Protein AF-A0A1H1KUB6-F1 (afdb_monomer_lite)

Foldseek 3Di:
DDPLVVLVVLLVVLLVLLVVLVVLLVVLLVVLVVVLVVLVVVVVVLVVLVVPDDDDPVLVVLSCQLVVLLVVLNVLSVVSNDDDDAQNFDDPVCCVVLVPDDPSVNSVSSSVRSVVRSVVSVVVSVSSVVSSVSSVVSNVVSVVSNVVSSVVVVVVVVVVVVVVVVVVPPPDDDDDDDDDDDDDDDDDPVPDDDDDDDDDPPDDDDDD

pLDDT: mean 79.23, std 18.03, range [33.59, 97.06]

Radius of gyration: 35.16 Å; chains: 1; bounding box: 86×61×95 Å

Secondary structure (DSSP, 8-state):
--HHHHHHHHHHHHHHHHHHHHHHHHHHHHHHHHHHHHHHTHHHHHHHHHTTS---HHHHHHHHHHHHHHHHHHHHHHHHHS--PPP-SS-GGGHHHHTTS-HHHHHHHHHHHHHHHHHHHHHHHHHHHHHHHHHHHHHHHHHHHHHHHHHHHHHHHHHHHHHHHHHTTS------------PPPPPPGGGSPP--SS--TT------

Structure (mmCIF, N/CA/C/O backbone):
data_AF-A0A1H1KUB6-F1
#
_entry.id   AF-A0A1H1KUB6-F1
#
loop_
_atom_site.group_PDB
_atom_site.id
_atom_site.type_symbol
_atom_site.label_atom_id
_atom_site.label_alt_id
_atom_site.label_comp_id
_atom_site.label_asym_id
_atom_site.label_entity_id
_atom_site.label_seq_id
_atom_site.pdbx_PDB_ins_code
_atom_site.Cartn_x
_atom_site.Cartn_y
_atom_site.Cartn_z
_atom_site.occupancy
_atom_site.B_iso_or_equiv
_atom_site.auth_seq_id
_atom_site.auth_comp_id
_atom_site.auth_asym_id
_atom_site.auth_atom_id
_atom_site.pdbx_PDB_model_num
ATOM 1 N N . MET A 1 1 ? -1.664 3.145 43.056 1.00 54.66 1 MET A N 1
ATOM 2 C CA . MET A 1 1 ? -2.442 3.318 41.814 1.00 54.66 1 MET A CA 1
ATOM 3 C C . MET A 1 1 ? -3.733 2.545 42.002 1.00 54.66 1 MET A C 1
ATOM 5 O O . MET A 1 1 ? -3.643 1.367 42.338 1.00 54.66 1 MET A O 1
ATOM 9 N N . ARG A 1 2 ? -4.904 3.191 41.958 1.00 66.00 2 ARG A N 1
ATOM 10 C CA . ARG A 1 2 ? -6.173 2.466 42.119 1.00 66.00 2 ARG A CA 1
ATOM 11 C C . ARG A 1 2 ? -6.438 1.640 40.859 1.00 66.00 2 ARG A C 1
ATOM 13 O O . ARG A 1 2 ? -5.949 1.960 39.777 1.00 66.00 2 ARG A O 1
ATOM 20 N N . LYS A 1 3 ? -7.181 0.542 41.008 1.00 63.41 3 LYS A N 1
ATOM 21 C CA . LYS A 1 3 ? -7.557 -0.343 39.891 1.00 63.41 3 LYS A CA 1
ATOM 22 C C . LYS A 1 3 ? -8.324 0.430 38.804 1.00 63.41 3 LYS A C 1
ATOM 24 O O . LYS A 1 3 ? -8.095 0.208 37.621 1.00 63.41 3 LYS A O 1
ATOM 29 N N . GLU A 1 4 ? -9.151 1.383 39.233 1.00 68.31 4 GLU A N 1
ATOM 30 C CA . GLU A 1 4 ? -9.917 2.311 38.392 1.00 68.31 4 GLU A CA 1
ATOM 31 C C . GLU A 1 4 ? -9.002 3.145 37.478 1.00 68.31 4 GLU A C 1
ATOM 33 O O . GLU A 1 4 ? -9.193 3.128 36.264 1.00 68.31 4 GLU A O 1
ATOM 38 N N . ASP A 1 5 ? -7.929 3.731 38.027 1.00 79.56 5 ASP A N 1
ATOM 39 C CA . ASP A 1 5 ? -6.937 4.506 37.262 1.00 79.56 5 ASP A CA 1
ATOM 40 C C . ASP A 1 5 ? -6.261 3.656 36.166 1.00 79.56 5 ASP A C 1
ATOM 42 O O . ASP A 1 5 ? -5.932 4.135 35.084 1.00 79.56 5 ASP A O 1
ATOM 46 N N . SER A 1 6 ? -6.033 2.366 36.437 1.00 84.38 6 SER A N 1
ATOM 47 C CA . SER A 1 6 ? -5.339 1.469 35.500 1.00 84.38 6 SER A CA 1
ATOM 48 C C . SER A 1 6 ? -6.227 1.072 34.322 1.00 84.38 6 SER A C 1
ATOM 50 O O . SER A 1 6 ? -5.765 1.027 33.184 1.00 84.38 6 SER A O 1
ATOM 52 N N . ILE A 1 7 ? -7.504 0.789 34.589 1.00 86.75 7 ILE A N 1
ATOM 53 C CA . ILE A 1 7 ? -8.490 0.436 33.562 1.00 86.75 7 ILE A CA 1
ATOM 54 C C . ILE A 1 7 ? -8.749 1.634 32.644 1.00 86.75 7 ILE A C 1
ATOM 56 O O . ILE A 1 7 ? -8.824 1.468 31.428 1.00 86.75 7 ILE A O 1
ATOM 60 N N . GLU A 1 8 ? -8.823 2.839 33.203 1.00 87.69 8 GLU A N 1
ATOM 61 C CA . GLU A 1 8 ? -8.992 4.070 32.432 1.00 87.69 8 GLU A CA 1
ATOM 62 C C . GLU A 1 8 ? -7.819 4.314 31.476 1.00 87.69 8 GLU A C 1
ATOM 64 O O . GLU A 1 8 ? -8.035 4.448 30.270 1.00 87.69 8 GLU A O 1
ATOM 69 N N . ILE A 1 9 ? -6.581 4.233 31.977 1.00 89.62 9 ILE A N 1
ATOM 70 C CA . ILE A 1 9 ? -5.371 4.378 31.153 1.00 89.62 9 ILE A CA 1
ATOM 71 C C . ILE A 1 9 ? -5.335 3.339 30.026 1.00 89.62 9 ILE A C 1
ATOM 73 O O . ILE A 1 9 ? -4.962 3.660 28.897 1.00 89.62 9 ILE A O 1
ATOM 77 N N . ILE A 1 10 ? -5.702 2.084 30.305 1.00 89.25 10 ILE A N 1
ATOM 78 C CA . ILE A 1 10 ? -5.732 1.028 29.282 1.00 89.25 10 ILE A CA 1
ATOM 79 C C . ILE A 1 10 ? -6.817 1.316 28.238 1.00 89.25 10 ILE A C 1
ATOM 81 O O . ILE A 1 10 ? -6.566 1.139 27.044 1.00 89.25 10 ILE A O 1
ATOM 85 N N . GLY A 1 11 ? -7.992 1.783 28.664 1.00 88.31 11 GLY A N 1
ATOM 86 C CA . GLY A 1 11 ? -9.073 2.208 27.775 1.00 88.31 11 GLY A CA 1
ATOM 87 C C . GLY A 1 11 ? -8.607 3.280 26.795 1.00 88.31 11 GLY A C 1
ATOM 88 O O . GLY A 1 11 ? -8.665 3.067 25.581 1.00 88.31 11 GLY A O 1
ATOM 89 N N . GLU A 1 12 ? -8.037 4.372 27.304 1.00 90.81 12 GLU A N 1
ATOM 90 C CA . GLU A 1 12 ? -7.505 5.465 26.480 1.00 90.81 12 GLU A CA 1
ATOM 91 C C . GLU A 1 12 ? -6.404 4.990 25.527 1.00 90.81 12 GLU A C 1
ATOM 93 O O . GLU A 1 12 ? -6.500 5.182 24.314 1.00 90.81 12 GLU A O 1
ATOM 98 N N . LYS A 1 13 ? -5.403 4.263 26.043 1.00 91.12 13 LYS A N 1
ATOM 99 C CA . LYS A 1 13 ? -4.318 3.691 25.228 1.00 91.12 13 LYS A CA 1
ATOM 100 C C . LYS A 1 13 ? -4.850 2.800 24.107 1.00 91.12 13 LYS A C 1
ATOM 102 O O . LYS A 1 13 ? -4.326 2.840 22.996 1.00 91.12 13 LYS A O 1
ATOM 107 N N . SER A 1 14 ? -5.862 1.976 24.379 1.00 89.94 14 SER A N 1
ATOM 108 C CA . SER A 1 14 ? -6.438 1.069 23.380 1.00 89.94 14 SER A CA 1
ATOM 109 C C . SER A 1 14 ? -7.108 1.829 22.231 1.00 89.94 14 SER A C 1
ATOM 111 O O . SER A 1 14 ? -6.939 1.462 21.066 1.00 89.94 14 SER A O 1
ATOM 113 N N . LYS A 1 15 ? -7.799 2.929 22.547 1.00 90.75 15 LYS A N 1
ATOM 114 C CA . LYS A 1 15 ? -8.430 3.820 21.572 1.00 90.75 15 LYS A CA 1
ATOM 115 C C . LYS A 1 15 ? -7.387 4.553 20.732 1.00 90.75 15 LYS A C 1
ATOM 117 O O . LYS A 1 15 ? -7.516 4.598 19.508 1.00 90.75 15 LYS A O 1
ATOM 122 N N . ASP A 1 16 ? -6.331 5.058 21.363 1.00 92.88 16 ASP A N 1
ATOM 123 C CA . ASP A 1 16 ? -5.222 5.716 20.667 1.00 92.88 16 ASP A CA 1
ATOM 124 C C . ASP A 1 16 ? -4.526 4.765 19.690 1.00 92.88 16 ASP A C 1
ATOM 126 O O . ASP A 1 16 ? -4.255 5.127 18.544 1.00 92.88 16 ASP A O 1
ATOM 130 N N . LEU A 1 17 ? -4.261 3.523 20.106 1.00 92.38 17 LEU A N 1
ATOM 131 C CA . LEU A 1 17 ? -3.662 2.505 19.240 1.00 92.38 17 LEU A CA 1
ATOM 132 C C . LEU A 1 17 ? -4.543 2.193 18.027 1.00 92.38 1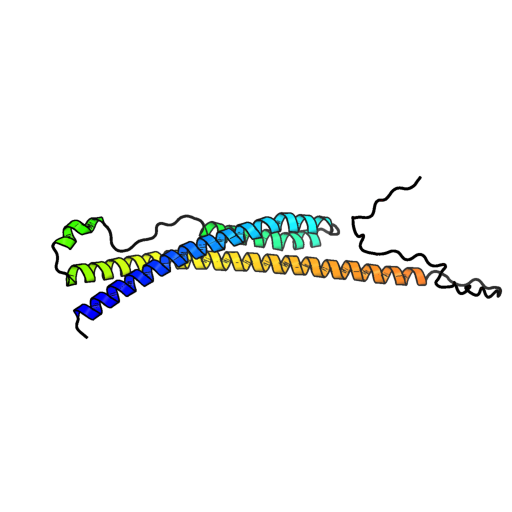7 LEU A C 1
ATOM 134 O O . LEU A 1 17 ? -4.025 2.083 16.914 1.00 92.38 17 LEU A O 1
ATOM 138 N N . LEU A 1 18 ? -5.858 2.084 18.221 1.00 92.19 18 LEU A N 1
ATOM 139 C CA . LEU A 1 18 ? -6.805 1.850 17.134 1.00 92.19 18 LEU A CA 1
ATOM 140 C C . LEU A 1 18 ? -6.870 3.044 16.169 1.00 92.19 18 LEU A C 1
ATOM 142 O O . LEU A 1 18 ? -6.803 2.858 14.955 1.00 92.19 18 LEU A O 1
ATOM 146 N N . SER A 1 19 ? -6.919 4.268 16.699 1.00 92.50 19 SER A N 1
ATOM 147 C CA . SER A 1 19 ? -6.887 5.506 15.910 1.00 92.50 19 SER A CA 1
ATOM 148 C C . SER A 1 19 ? -5.612 5.605 15.065 1.00 92.50 19 SER A C 1
ATOM 150 O O . SER A 1 19 ? -5.672 5.824 13.854 1.00 92.50 19 SER A O 1
ATOM 152 N N . ASN A 1 20 ? -4.452 5.324 15.665 1.00 94.56 20 ASN A N 1
ATOM 153 C CA . ASN A 1 20 ? -3.169 5.290 14.963 1.00 94.56 20 ASN A CA 1
ATOM 154 C C . ASN A 1 20 ? -3.136 4.227 13.855 1.00 94.56 20 ASN A C 1
ATOM 156 O O . ASN A 1 20 ? -2.545 4.449 12.797 1.00 94.56 20 ASN A O 1
ATOM 160 N N . GLN A 1 21 ? -3.773 3.075 14.068 1.00 93.62 21 GLN A N 1
ATOM 161 C CA . GLN A 1 21 ? -3.855 2.011 13.071 1.00 93.62 21 GLN A CA 1
ATOM 162 C C . GLN A 1 21 ? -4.719 2.412 11.867 1.00 93.62 21 GLN A C 1
ATOM 164 O O . GLN A 1 21 ? -4.343 2.131 10.727 1.00 93.62 21 GLN A O 1
ATOM 169 N N . ILE A 1 22 ? -5.839 3.100 12.105 1.00 92.75 22 ILE A N 1
ATOM 170 C CA . ILE A 1 22 ? -6.700 3.654 11.050 1.00 92.75 22 ILE A CA 1
ATOM 171 C C . ILE A 1 22 ? -5.938 4.734 10.273 1.00 92.75 22 ILE A C 1
ATOM 173 O O . ILE A 1 22 ? -5.837 4.656 9.050 1.00 92.75 22 ILE A O 1
ATOM 177 N N . ALA A 1 23 ? -5.285 5.664 10.974 1.00 94.25 23 ALA A N 1
ATOM 178 C CA . ALA A 1 23 ? -4.458 6.693 10.348 1.00 94.25 23 ALA A CA 1
ATOM 179 C C . ALA A 1 23 ? -3.316 6.095 9.503 1.00 94.25 23 ALA A C 1
ATOM 181 O O . ALA A 1 23 ? -3.000 6.596 8.422 1.00 94.25 23 ALA A O 1
ATOM 182 N N . ALA A 1 24 ? -2.705 4.992 9.948 1.00 92.75 24 ALA A N 1
ATOM 183 C CA . ALA A 1 24 ? -1.700 4.273 9.169 1.00 92.75 24 ALA A CA 1
ATOM 184 C C . ALA A 1 24 ? -2.286 3.649 7.890 1.00 92.75 24 ALA A C 1
ATOM 186 O O . ALA A 1 24 ? -1.627 3.662 6.845 1.00 92.75 24 ALA A O 1
ATOM 187 N N . PHE A 1 25 ? -3.515 3.132 7.950 1.00 93.56 25 PHE A N 1
ATOM 188 C CA . PHE A 1 25 ? -4.221 2.590 6.789 1.00 93.56 25 PHE A CA 1
ATOM 189 C C . PHE A 1 25 ? -4.488 3.672 5.731 1.00 93.56 25 PHE A C 1
ATOM 191 O O . PHE A 1 25 ? -4.193 3.465 4.549 1.00 93.56 25 PHE A O 1
ATOM 198 N N . ASP A 1 26 ? -4.955 4.845 6.160 1.00 93.12 26 ASP A N 1
ATOM 199 C CA . ASP A 1 26 ? -5.195 6.000 5.287 1.00 93.12 26 ASP A CA 1
ATOM 200 C C . ASP A 1 26 ? -3.886 6.566 4.726 1.00 93.12 26 ASP A C 1
ATOM 202 O O . ASP A 1 26 ? -3.777 6.865 3.535 1.00 93.12 26 ASP A O 1
ATOM 206 N N . SER A 1 27 ? -2.837 6.629 5.550 1.00 95.06 27 SER A N 1
ATOM 207 C CA . SER A 1 27 ? -1.498 7.029 5.108 1.00 95.06 27 SER A CA 1
ATOM 208 C C . SER A 1 27 ? -0.977 6.118 3.994 1.00 95.06 27 SER A C 1
ATOM 210 O O . SER A 1 27 ? -0.422 6.594 3.003 1.00 95.06 27 SER A O 1
ATOM 212 N N . ASN A 1 28 ? -1.169 4.805 4.117 1.00 94.31 28 ASN A N 1
ATOM 213 C CA . ASN A 1 28 ? -0.778 3.845 3.087 1.00 94.31 28 ASN A CA 1
ATOM 214 C C . ASN A 1 28 ? -1.588 3.992 1.800 1.00 94.31 28 ASN A C 1
ATOM 216 O O . ASN A 1 28 ? -1.017 3.866 0.715 1.00 94.31 28 ASN A O 1
ATOM 220 N N . TYR A 1 29 ? -2.887 4.267 1.917 1.00 94.62 29 TYR A N 1
ATOM 221 C CA . TYR A 1 29 ? -3.741 4.579 0.776 1.00 94.62 29 TYR A CA 1
ATOM 222 C C . TYR A 1 29 ? -3.213 5.811 0.029 1.00 94.62 29 TYR A C 1
ATOM 224 O O . TYR A 1 29 ? -2.961 5.743 -1.176 1.00 94.62 29 TYR A O 1
ATOM 232 N N . GLY A 1 30 ? -2.945 6.902 0.755 1.00 94.94 30 GLY A N 1
ATOM 233 C CA . GLY A 1 30 ? -2.382 8.133 0.200 1.00 94.94 30 GLY A CA 1
ATOM 234 C C . GLY A 1 30 ? -1.023 7.912 -0.466 1.00 94.94 30 GLY A C 1
ATOM 235 O O . GLY A 1 30 ? -0.826 8.305 -1.614 1.00 94.94 30 GLY A O 1
ATOM 236 N N . LYS A 1 31 ? -0.104 7.197 0.200 1.00 94.88 31 LYS A N 1
ATOM 237 C CA . LYS A 1 31 ? 1.205 6.830 -0.369 1.00 94.88 31 LYS A CA 1
ATOM 238 C C . LYS A 1 31 ? 1.051 6.059 -1.677 1.00 94.88 31 LYS A C 1
ATOM 240 O O . LYS A 1 31 ? 1.699 6.406 -2.660 1.00 94.88 31 LYS A O 1
ATOM 245 N N . ALA A 1 32 ? 0.206 5.029 -1.707 1.00 95.38 32 ALA A N 1
ATOM 246 C CA . ALA A 1 32 ? -0.013 4.242 -2.915 1.00 95.38 32 ALA A CA 1
ATOM 247 C C . ALA A 1 32 ? -0.561 5.103 -4.063 1.00 95.38 32 ALA A C 1
ATOM 249 O O . ALA A 1 32 ? -0.056 4.995 -5.178 1.00 95.38 32 ALA A O 1
ATOM 250 N N . GLY A 1 33 ? -1.516 5.996 -3.781 1.00 94.12 33 GLY A N 1
ATOM 251 C CA . GLY A 1 33 ? -2.027 6.965 -4.752 1.00 94.12 33 GLY A CA 1
ATOM 252 C C . GLY A 1 33 ? -0.923 7.852 -5.332 1.00 94.12 33 GLY A C 1
ATOM 253 O O . GLY A 1 33 ? -0.774 7.926 -6.548 1.00 94.12 33 GLY A O 1
ATOM 254 N N . THR A 1 34 ? -0.078 8.439 -4.482 1.00 95.12 34 THR A N 1
ATOM 255 C CA . THR A 1 34 ? 1.059 9.265 -4.920 1.00 95.12 34 THR A CA 1
ATOM 256 C C . THR A 1 34 ? 2.015 8.496 -5.830 1.00 95.12 34 THR A C 1
ATOM 258 O O . THR A 1 34 ? 2.397 8.992 -6.889 1.00 95.12 34 THR A O 1
ATOM 261 N N . PHE A 1 35 ? 2.389 7.268 -5.460 1.00 94.69 35 PHE A N 1
ATOM 262 C CA . PHE A 1 35 ? 3.302 6.464 -6.274 1.00 94.69 35 PHE A CA 1
ATOM 263 C C . PHE A 1 35 ? 2.683 6.001 -7.593 1.00 94.69 35 PHE A C 1
ATOM 265 O O . PHE A 1 35 ? 3.406 5.924 -8.582 1.00 94.69 35 PHE A O 1
ATOM 272 N N . ILE A 1 36 ? 1.373 5.742 -7.643 1.00 94.69 36 ILE A N 1
ATOM 273 C CA . ILE A 1 36 ? 0.663 5.486 -8.904 1.00 94.69 36 ILE A CA 1
ATOM 274 C C . ILE A 1 36 ? 0.728 6.720 -9.804 1.00 94.69 36 ILE A C 1
ATOM 276 O O . ILE A 1 36 ? 1.099 6.596 -10.970 1.00 94.69 36 ILE A O 1
ATOM 280 N N . SER A 1 37 ? 0.433 7.906 -9.268 1.00 93.38 37 SER A N 1
ATOM 281 C CA . SER A 1 37 ? 0.475 9.156 -10.032 1.00 93.38 37 SER A CA 1
ATOM 282 C C . SER A 1 37 ? 1.865 9.411 -10.615 1.00 93.38 37 SER A C 1
ATOM 284 O O . SER A 1 37 ? 1.990 9.648 -11.814 1.00 93.38 37 SER A O 1
ATOM 286 N N . ILE A 1 38 ? 2.922 9.265 -9.808 1.00 91.62 38 ILE A N 1
ATOM 287 C CA . ILE A 1 38 ? 4.314 9.406 -10.271 1.00 91.62 38 ILE A CA 1
ATOM 288 C C . ILE A 1 38 ? 4.653 8.334 -11.316 1.00 91.62 38 ILE A C 1
ATOM 290 O O . ILE A 1 38 ? 5.224 8.638 -12.360 1.00 91.62 38 ILE A O 1
ATOM 294 N N . SER A 1 39 ? 4.284 7.078 -11.060 1.00 92.25 39 SER A N 1
ATOM 295 C CA . SER A 1 39 ? 4.565 5.953 -11.956 1.00 92.25 39 SER A CA 1
ATOM 296 C C . SER A 1 39 ? 3.822 6.059 -13.295 1.00 92.25 39 SER A C 1
ATOM 298 O O . SER A 1 39 ? 4.334 5.587 -14.309 1.00 92.25 39 SER A O 1
ATOM 300 N N . SER A 1 40 ? 2.673 6.738 -13.358 1.00 89.88 40 SER A N 1
ATOM 301 C CA . SER A 1 40 ? 1.954 6.951 -14.622 1.00 89.88 40 SER A CA 1
ATOM 302 C C . SER A 1 40 ? 2.775 7.753 -15.644 1.00 89.88 40 SER A C 1
ATOM 304 O O . SER A 1 40 ? 2.712 7.471 -16.840 1.00 89.88 40 SER A O 1
ATOM 306 N N . LEU A 1 41 ? 3.634 8.665 -15.171 1.00 89.44 41 LEU A N 1
ATOM 307 C CA . LEU A 1 41 ? 4.553 9.456 -15.999 1.00 89.44 41 LEU A CA 1
ATOM 308 C C . LEU A 1 41 ? 5.729 8.635 -16.547 1.00 89.44 41 LEU A C 1
ATOM 310 O O . LEU A 1 41 ? 6.369 9.036 -17.518 1.00 89.44 41 LEU A O 1
ATOM 314 N N . PHE A 1 42 ? 6.010 7.475 -15.953 1.00 88.19 42 PHE A N 1
ATOM 315 C CA . PHE A 1 42 ? 7.115 6.614 -16.365 1.00 88.19 42 PHE A CA 1
ATOM 316 C C . PHE A 1 42 ? 6.911 6.045 -17.770 1.00 88.19 42 PHE A C 1
ATOM 318 O O . PHE A 1 42 ? 7.874 5.912 -18.518 1.00 88.19 42 PHE A O 1
ATOM 325 N N . THR A 1 43 ? 5.672 5.714 -18.143 1.00 85.50 43 THR A N 1
ATOM 326 C CA . THR A 1 43 ? 5.388 5.074 -19.437 1.00 85.50 43 THR A CA 1
ATOM 327 C C . THR A 1 43 ? 5.635 6.029 -20.612 1.00 85.50 43 THR A C 1
ATOM 329 O O . THR A 1 43 ? 6.423 5.665 -21.486 1.00 85.50 43 THR A O 1
ATOM 332 N N . PRO A 1 44 ? 5.081 7.262 -20.637 1.00 88.50 44 PRO A N 1
ATOM 333 C CA . PRO A 1 44 ? 5.422 8.242 -21.674 1.00 88.50 44 PRO A CA 1
ATOM 334 C C . PRO A 1 44 ? 6.925 8.552 -21.737 1.00 88.50 44 PRO A C 1
ATOM 336 O O . PRO A 1 44 ? 7.500 8.640 -22.824 1.00 88.50 44 PRO A O 1
ATOM 339 N N . LEU A 1 45 ? 7.578 8.670 -20.574 1.00 86.31 45 LEU A N 1
ATOM 340 C CA . LEU A 1 45 ? 9.017 8.919 -20.491 1.00 86.31 45 LEU A CA 1
ATOM 341 C C . LEU A 1 45 ? 9.829 7.773 -21.109 1.00 86.31 45 LEU A C 1
ATOM 343 O O . LEU A 1 45 ? 10.760 8.024 -21.870 1.00 86.31 45 LEU A O 1
ATOM 347 N N . ALA A 1 46 ? 9.461 6.524 -20.818 1.00 86.50 46 ALA A N 1
ATOM 348 C CA . ALA A 1 46 ? 10.097 5.355 -21.405 1.00 86.50 46 ALA A CA 1
ATOM 349 C C . ALA A 1 46 ? 9.955 5.368 -22.937 1.00 86.50 46 ALA A C 1
ATOM 351 O O . ALA A 1 46 ? 10.959 5.262 -23.634 1.00 86.50 46 ALA A O 1
ATOM 352 N N . PHE A 1 47 ? 8.760 5.598 -23.485 1.00 86.50 47 PHE A N 1
ATOM 353 C CA . PHE A 1 47 ? 8.593 5.670 -24.943 1.00 86.50 47 PHE A CA 1
ATOM 354 C C . PHE A 1 47 ? 9.412 6.798 -25.591 1.00 86.50 47 PHE A C 1
ATOM 356 O O . PHE A 1 47 ? 10.059 6.572 -26.607 1.00 86.50 47 PHE A O 1
ATOM 363 N N . THR A 1 48 ? 9.503 7.968 -24.952 1.00 85.81 48 THR A N 1
ATOM 364 C CA . THR A 1 48 ? 10.337 9.086 -25.446 1.00 85.81 48 THR A CA 1
ATOM 365 C C . THR A 1 48 ? 11.822 8.714 -25.525 1.00 85.81 48 THR A C 1
ATOM 367 O O . THR A 1 48 ? 12.560 9.181 -26.393 1.00 85.81 48 THR A O 1
ATOM 370 N N . ILE A 1 49 ? 12.287 7.899 -24.579 1.00 82.31 49 ILE A N 1
ATOM 371 C CA . ILE A 1 49 ? 13.659 7.397 -24.547 1.00 82.31 49 ILE A CA 1
ATOM 372 C C . ILE A 1 49 ? 13.849 6.314 -25.618 1.00 82.31 49 ILE A C 1
ATOM 374 O O . ILE A 1 49 ? 14.873 6.327 -26.297 1.00 82.31 49 ILE A O 1
ATOM 378 N N . TYR A 1 50 ? 12.863 5.430 -25.800 1.00 83.62 50 TYR A N 1
ATOM 379 C CA . TYR A 1 50 ? 12.882 4.353 -26.792 1.00 83.62 50 TYR A CA 1
ATOM 380 C C . TYR A 1 50 ? 13.083 4.861 -28.223 1.00 83.62 50 TYR A C 1
ATOM 382 O O . TYR A 1 50 ? 13.912 4.305 -28.936 1.00 83.62 50 TYR A O 1
ATOM 390 N N . ASP A 1 51 ? 12.428 5.959 -28.612 1.00 80.19 51 ASP A N 1
ATOM 391 C CA . ASP A 1 51 ? 12.542 6.537 -29.964 1.00 80.19 51 ASP A CA 1
ATOM 392 C C . ASP A 1 51 ? 13.981 6.934 -30.346 1.00 80.19 51 ASP A C 1
ATOM 394 O O . ASP A 1 51 ? 14.309 7.083 -31.522 1.00 80.19 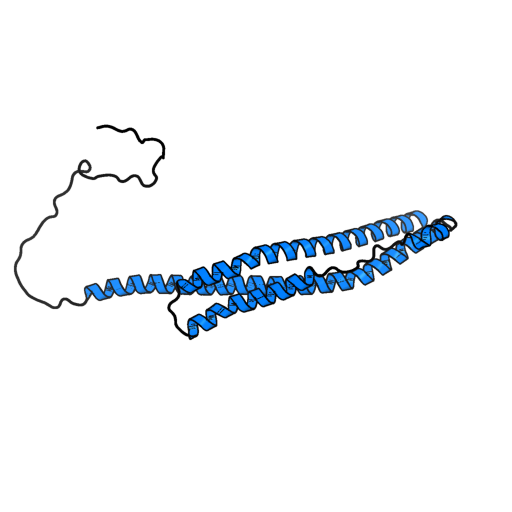51 ASP A O 1
ATOM 398 N N . LYS A 1 52 ? 14.866 7.103 -29.354 1.00 76.25 52 LYS A N 1
ATOM 399 C CA . LYS A 1 52 ? 16.282 7.440 -29.556 1.00 76.25 52 LYS A CA 1
ATOM 400 C C . LYS A 1 52 ? 17.189 6.213 -29.681 1.00 76.25 52 LYS A C 1
ATOM 402 O O . LYS A 1 52 ? 18.397 6.378 -29.857 1.00 76.25 52 LYS A O 1
ATOM 407 N N . PHE A 1 53 ? 16.668 4.995 -29.521 1.00 72.88 53 PHE A N 1
ATOM 408 C CA . PHE A 1 53 ? 17.453 3.762 -29.604 1.00 72.88 53 PHE A CA 1
ATOM 409 C C . PHE A 1 53 ? 17.625 3.271 -31.040 1.00 72.88 53 PHE A C 1
ATOM 411 O O . PHE A 1 53 ? 16.712 3.314 -31.855 1.00 72.88 53 PHE A O 1
ATOM 418 N N . ASN A 1 54 ? 18.805 2.708 -31.319 1.00 68.38 54 ASN A N 1
ATOM 419 C CA . ASN A 1 54 ? 19.002 1.902 -32.517 1.00 68.38 54 ASN A CA 1
ATOM 420 C C . ASN A 1 54 ? 18.188 0.608 -32.390 1.00 68.38 54 ASN A C 1
ATOM 422 O O . ASN A 1 54 ? 18.328 -0.137 -31.410 1.00 68.38 54 ASN A O 1
ATOM 426 N N . TYR A 1 55 ? 17.351 0.357 -33.396 1.00 68.75 55 TYR A N 1
ATOM 427 C CA . TYR A 1 55 ? 16.389 -0.740 -33.452 1.00 68.75 55 TYR A CA 1
ATOM 428 C C . TYR A 1 55 ? 17.077 -2.090 -33.685 1.00 68.75 55 TYR A C 1
ATOM 430 O O . TYR A 1 55 ? 17.036 -2.661 -34.771 1.00 68.75 55 TYR A O 1
ATOM 438 N N . ASN A 1 56 ? 17.720 -2.616 -32.646 1.00 81.12 56 ASN A N 1
ATOM 439 C CA . ASN A 1 56 ? 18.054 -4.029 -32.570 1.00 81.12 56 ASN A CA 1
ATOM 440 C C . ASN A 1 56 ? 16.947 -4.748 -31.777 1.00 81.12 56 ASN A C 1
ATOM 442 O O . ASN A 1 56 ? 16.413 -4.236 -30.789 1.00 81.12 56 ASN A O 1
ATOM 446 N N . ILE A 1 57 ? 16.583 -5.953 -32.206 1.00 82.75 57 ILE A N 1
ATOM 447 C CA . ILE A 1 57 ? 15.592 -6.793 -31.523 1.00 82.75 57 ILE A CA 1
ATOM 448 C C . ILE A 1 57 ? 16.007 -7.045 -30.066 1.00 82.75 57 ILE A C 1
ATOM 450 O O . ILE A 1 57 ? 15.179 -6.952 -29.162 1.00 82.75 57 ILE A O 1
ATOM 454 N N . ILE A 1 58 ? 17.299 -7.275 -29.816 1.00 83.31 58 ILE A N 1
ATOM 455 C CA . ILE A 1 58 ? 17.818 -7.550 -28.467 1.00 83.31 58 ILE A CA 1
ATOM 456 C C . ILE A 1 58 ? 17.665 -6.325 -27.553 1.00 83.31 58 ILE A C 1
ATOM 458 O O . ILE A 1 58 ? 17.198 -6.453 -26.420 1.00 83.31 58 ILE A O 1
ATOM 462 N N . THR A 1 59 ? 18.011 -5.128 -28.038 1.00 79.50 59 THR A N 1
ATOM 463 C CA . THR A 1 59 ? 17.889 -3.886 -27.256 1.00 79.50 59 THR A CA 1
ATOM 464 C C . THR A 1 59 ? 16.430 -3.538 -26.987 1.00 79.50 59 THR A C 1
ATOM 466 O O . THR A 1 59 ? 16.105 -3.086 -25.891 1.00 79.50 59 THR A O 1
ATOM 469 N N . THR A 1 60 ? 15.538 -3.839 -27.934 1.00 83.88 60 THR A N 1
ATOM 470 C CA . THR A 1 60 ? 14.091 -3.672 -27.762 1.00 83.88 60 THR A CA 1
ATOM 471 C C . THR A 1 60 ? 13.555 -4.560 -26.639 1.00 83.88 60 THR A C 1
ATOM 473 O O . THR A 1 60 ? 12.867 -4.065 -25.751 1.00 83.88 60 THR A O 1
ATOM 476 N N . ILE A 1 61 ? 13.916 -5.847 -26.605 1.00 85.75 61 ILE A N 1
ATOM 477 C CA . ILE A 1 61 ? 13.467 -6.764 -25.541 1.00 85.75 61 ILE A CA 1
ATOM 478 C C . ILE A 1 61 ? 13.943 -6.288 -24.161 1.00 85.75 61 ILE A C 1
ATOM 480 O O . ILE A 1 61 ? 13.157 -6.256 -23.214 1.00 85.75 61 ILE A O 1
ATOM 484 N N . ILE A 1 62 ? 15.208 -5.871 -24.047 1.00 86.50 62 ILE A N 1
ATOM 485 C CA . ILE A 1 62 ? 15.778 -5.364 -22.789 1.00 86.50 62 ILE A CA 1
ATOM 486 C C . ILE A 1 62 ? 15.054 -4.092 -22.327 1.00 86.50 62 ILE A C 1
ATOM 488 O O . ILE A 1 62 ? 14.802 -3.926 -21.134 1.00 86.50 62 ILE A O 1
ATOM 492 N N . PHE A 1 63 ? 14.666 -3.221 -23.260 1.00 87.56 63 PHE A N 1
ATOM 493 C CA . PHE A 1 63 ? 13.960 -1.979 -22.958 1.00 87.56 63 PHE A CA 1
ATOM 494 C C . PHE A 1 63 ? 12.574 -2.200 -22.329 1.00 87.56 63 PHE A C 1
ATOM 496 O O . PHE A 1 63 ? 12.165 -1.459 -21.434 1.00 87.56 63 PHE A O 1
ATOM 503 N N . PHE A 1 64 ? 11.857 -3.245 -22.745 1.00 89.44 64 PHE A N 1
ATOM 504 C CA . PHE A 1 64 ? 10.521 -3.539 -22.218 1.00 89.44 64 PHE A CA 1
ATOM 505 C C . PHE A 1 64 ? 10.525 -4.092 -20.785 1.00 89.44 64 PHE A C 1
ATOM 507 O O . PHE A 1 64 ? 9.509 -3.990 -20.094 1.00 89.44 64 PHE A O 1
ATOM 514 N N . ILE A 1 65 ? 11.649 -4.624 -20.292 1.00 91.56 65 ILE A N 1
ATOM 515 C CA . ILE A 1 65 ? 11.768 -5.165 -18.926 1.00 91.56 65 ILE A CA 1
ATOM 516 C C . ILE A 1 65 ? 11.354 -4.127 -17.857 1.00 91.56 65 ILE A C 1
ATOM 518 O O . ILE A 1 65 ? 10.463 -4.436 -17.057 1.00 91.56 65 ILE A O 1
ATOM 522 N N . PRO A 1 66 ? 11.915 -2.897 -17.831 1.00 92.38 66 PRO A N 1
ATOM 523 C CA . PRO A 1 66 ? 11.479 -1.842 -16.917 1.00 92.38 66 PRO A CA 1
ATOM 524 C C . PRO A 1 66 ? 9.979 -1.533 -16.992 1.00 92.38 66 PRO A C 1
ATOM 526 O O . PRO A 1 66 ? 9.349 -1.319 -15.958 1.00 92.38 66 PRO A O 1
ATOM 529 N N . ILE A 1 67 ? 9.390 -1.528 -18.190 1.00 92.25 67 ILE A N 1
ATOM 530 C CA . ILE A 1 67 ? 7.965 -1.221 -18.387 1.00 92.25 67 ILE A CA 1
ATOM 531 C C . ILE A 1 67 ? 7.097 -2.314 -17.756 1.00 92.25 67 ILE A C 1
ATOM 533 O O . ILE A 1 67 ? 6.190 -2.015 -16.978 1.00 92.25 67 ILE A O 1
ATOM 537 N N . CYS A 1 68 ? 7.415 -3.582 -18.021 1.00 93.25 68 CYS A N 1
ATOM 538 C CA . CYS A 1 68 ? 6.725 -4.725 -17.427 1.00 93.25 68 CYS A CA 1
ATOM 539 C C . CYS A 1 68 ? 6.834 -4.719 -15.895 1.00 93.25 68 CYS A C 1
ATOM 541 O O . CYS A 1 68 ? 5.830 -4.894 -15.204 1.00 93.25 68 CYS A O 1
ATOM 543 N N . LEU A 1 69 ? 8.030 -4.469 -15.350 1.00 94.06 69 LEU A N 1
ATOM 544 C CA . LEU A 1 69 ? 8.249 -4.333 -13.905 1.00 94.06 69 LEU A CA 1
ATOM 545 C C . LEU A 1 69 ? 7.387 -3.218 -13.304 1.00 94.06 69 LEU A C 1
ATOM 547 O O . LEU A 1 69 ? 6.765 -3.424 -12.259 1.00 94.06 69 LEU A O 1
ATOM 551 N N . ASN A 1 70 ? 7.310 -2.069 -13.977 1.00 94.44 70 ASN A N 1
ATOM 552 C CA . ASN A 1 70 ? 6.505 -0.946 -13.518 1.00 94.44 70 ASN A CA 1
ATOM 553 C C . ASN A 1 70 ? 5.002 -1.281 -13.518 1.00 94.44 70 ASN A C 1
ATOM 555 O O . ASN A 1 70 ? 4.318 -1.048 -12.523 1.00 94.44 70 ASN A O 1
ATOM 559 N N . LEU A 1 71 ? 4.497 -1.914 -14.583 1.00 94.12 71 LEU A N 1
ATOM 560 C CA . LEU A 1 71 ? 3.106 -2.378 -14.681 1.00 94.12 71 LEU A CA 1
ATOM 561 C C . LEU A 1 71 ? 2.750 -3.379 -13.571 1.00 94.12 71 LEU A C 1
ATOM 563 O O . LEU A 1 71 ? 1.716 -3.244 -12.913 1.00 94.12 71 LEU A O 1
ATOM 567 N N . PHE A 1 72 ? 3.625 -4.351 -13.301 1.00 95.12 72 PHE A N 1
ATOM 568 C CA . PHE A 1 72 ? 3.442 -5.272 -12.176 1.00 95.12 72 PHE A CA 1
ATOM 569 C C . PHE A 1 72 ? 3.477 -4.545 -10.824 1.00 95.12 72 PHE A C 1
ATOM 571 O O . PHE A 1 72 ? 2.705 -4.883 -9.925 1.00 95.12 72 PHE A O 1
ATOM 578 N N . GLY A 1 73 ? 4.333 -3.533 -10.668 1.00 95.31 73 GLY A N 1
ATOM 579 C CA . GLY A 1 73 ? 4.378 -2.684 -9.479 1.00 95.31 73 GLY A CA 1
ATOM 580 C C . GLY A 1 73 ? 3.068 -1.929 -9.247 1.00 95.31 73 GLY A C 1
ATOM 581 O O . GLY A 1 73 ? 2.503 -1.997 -8.151 1.00 95.31 73 GLY A O 1
ATOM 582 N N . LEU A 1 74 ? 2.540 -1.296 -10.297 1.00 95.44 74 LEU A N 1
ATOM 583 C CA . LEU A 1 74 ? 1.246 -0.611 -10.298 1.00 95.44 74 LEU A CA 1
ATOM 584 C C . LEU A 1 74 ? 0.104 -1.545 -9.903 1.00 95.44 74 LEU A C 1
ATOM 586 O O . LEU A 1 74 ? -0.727 -1.170 -9.081 1.00 95.44 74 LEU A O 1
ATOM 590 N N . PHE A 1 75 ? 0.089 -2.783 -10.400 1.00 95.38 75 PHE A N 1
ATOM 591 C CA . PHE A 1 75 ? -0.914 -3.773 -10.006 1.00 95.38 75 PHE A CA 1
ATOM 592 C C . PHE A 1 75 ? -0.940 -4.022 -8.488 1.00 95.38 75 PHE A C 1
ATOM 594 O O . PHE A 1 75 ? -2.012 -4.101 -7.882 1.00 95.38 75 PHE A O 1
ATOM 601 N N . PHE A 1 76 ? 0.223 -4.116 -7.835 1.00 96.12 76 PHE A N 1
ATOM 602 C CA . PHE A 1 76 ? 0.282 -4.258 -6.376 1.00 96.12 76 PHE A CA 1
ATOM 603 C C . PHE A 1 76 ? -0.152 -2.990 -5.638 1.00 96.12 76 PHE A C 1
ATOM 605 O O . PHE A 1 76 ? -0.806 -3.108 -4.599 1.00 96.12 76 PHE A O 1
ATOM 612 N N . LEU A 1 77 ? 0.169 -1.802 -6.157 1.00 95.56 77 LEU A N 1
ATOM 613 C CA . LEU A 1 77 ? -0.303 -0.544 -5.577 1.00 95.56 77 LEU A CA 1
ATOM 614 C C . LEU A 1 77 ? -1.816 -0.376 -5.731 1.00 95.56 77 LEU A C 1
ATOM 616 O O . LEU A 1 77 ? -2.472 0.005 -4.772 1.00 95.56 77 LEU A O 1
ATOM 620 N N . LEU A 1 78 ? -2.409 -0.759 -6.861 1.00 95.00 78 LEU A N 1
ATOM 621 C CA . LEU A 1 78 ? -3.865 -0.736 -7.039 1.00 95.00 78 LEU A CA 1
ATOM 622 C C . LEU A 1 78 ? -4.578 -1.606 -5.998 1.00 95.00 78 LEU A C 1
ATOM 624 O O . LEU A 1 78 ? -5.598 -1.201 -5.448 1.00 95.00 78 LEU A O 1
ATOM 628 N N . LYS A 1 79 ? -4.002 -2.758 -5.623 1.00 93.56 79 LYS A N 1
ATOM 629 C CA . LYS A 1 79 ? -4.534 -3.589 -4.526 1.00 93.56 79 LYS A CA 1
ATOM 630 C C . LYS A 1 79 ? -4.513 -2.905 -3.155 1.00 93.56 79 LYS A C 1
ATOM 632 O O . LYS A 1 79 ? -5.200 -3.377 -2.250 1.00 93.56 79 LYS A O 1
ATOM 637 N N . VAL A 1 80 ? -3.704 -1.863 -2.965 1.00 94.25 80 VAL A N 1
ATOM 638 C CA . VAL A 1 80 ? -3.678 -1.052 -1.736 1.00 94.25 80 VAL A CA 1
ATOM 639 C C . VAL A 1 80 ? -4.851 -0.071 -1.696 1.00 94.25 80 VAL A C 1
ATOM 641 O O . VAL A 1 80 ? -5.356 0.182 -0.605 1.00 94.25 80 VAL A O 1
ATOM 644 N N . LEU A 1 81 ? -5.307 0.413 -2.858 1.00 92.31 81 LEU A N 1
ATOM 645 C CA . LEU A 1 81 ? -6.421 1.360 -2.987 1.00 92.31 81 LEU A CA 1
ATOM 646 C C . LEU A 1 81 ? -7.802 0.692 -2.959 1.00 92.31 81 LEU A C 1
ATOM 648 O O . LEU A 1 81 ? -8.817 1.380 -2.939 1.00 92.31 81 LEU A O 1
ATOM 652 N N . ILE A 1 82 ? -7.881 -0.640 -2.964 1.00 90.69 82 ILE A N 1
ATOM 653 C CA . ILE A 1 82 ? -9.179 -1.312 -2.843 1.00 90.69 82 ILE A CA 1
ATOM 654 C C . ILE A 1 82 ? -9.759 -0.985 -1.457 1.00 90.69 82 ILE A C 1
ATOM 656 O O . ILE A 1 82 ? -9.098 -1.285 -0.454 1.00 90.69 82 ILE A O 1
ATOM 660 N N . PRO A 1 83 ? -10.973 -0.406 -1.378 1.00 87.12 83 PRO A N 1
ATOM 661 C CA . PRO A 1 83 ? -11.583 -0.048 -0.107 1.00 87.12 83 PRO A CA 1
ATOM 662 C C . PRO A 1 83 ? -11.784 -1.299 0.749 1.00 87.12 83 PRO A C 1
ATOM 664 O O . PRO A 1 83 ? -12.225 -2.346 0.267 1.00 87.12 83 PRO A O 1
ATOM 667 N N . LYS A 1 84 ? -11.454 -1.196 2.037 1.00 88.12 84 LYS A N 1
ATOM 668 C CA . LYS A 1 84 ? -11.648 -2.269 3.016 1.00 88.12 84 LYS A CA 1
ATOM 669 C C . LYS A 1 84 ? -12.483 -1.756 4.175 1.00 88.12 84 LYS A C 1
ATOM 671 O O . LYS A 1 84 ? -12.358 -0.603 4.570 1.00 88.12 84 LYS A O 1
ATOM 676 N N . LYS A 1 85 ? -13.314 -2.635 4.730 1.00 87.88 85 LYS A N 1
ATOM 677 C CA . LYS A 1 85 ? -14.049 -2.353 5.962 1.00 87.88 85 LYS A CA 1
ATOM 678 C C . LYS A 1 85 ? -13.067 -2.429 7.131 1.00 87.88 85 LYS A C 1
ATOM 680 O O . LYS A 1 85 ? -12.460 -3.478 7.329 1.00 87.88 85 LYS A O 1
ATOM 685 N N . LEU A 1 86 ? -12.905 -1.328 7.857 1.00 87.31 86 LEU A N 1
ATOM 686 C CA . LEU A 1 86 ? -12.151 -1.275 9.109 1.00 87.31 86 LEU A CA 1
ATOM 687 C C . LEU A 1 86 ? -13.126 -1.337 10.285 1.00 87.31 86 LEU A C 1
ATOM 689 O O . LEU A 1 86 ? -14.234 -0.805 10.206 1.00 87.31 86 LEU A O 1
ATOM 693 N N . SER A 1 87 ? -12.717 -1.999 11.362 1.00 86.38 87 SER A N 1
ATOM 694 C CA . SER A 1 87 ? -13.461 -2.012 12.618 1.00 86.38 87 SER A CA 1
ATOM 695 C C . SER A 1 87 ? -13.063 -0.809 13.469 1.00 86.38 87 SER A C 1
ATOM 697 O O . SER A 1 87 ? -11.876 -0.560 13.671 1.00 86.38 87 SER A O 1
ATOM 699 N N . PHE A 1 88 ? -14.051 -0.076 13.980 1.00 81.31 88 PHE A N 1
ATOM 700 C CA . PHE A 1 88 ? -13.844 1.117 14.810 1.00 81.31 88 PHE A CA 1
ATOM 701 C C . PHE A 1 88 ? -13.941 0.823 16.317 1.00 81.31 88 PHE A C 1
ATOM 703 O O . PHE A 1 88 ? -13.927 1.747 17.124 1.00 81.31 88 PHE A O 1
ATOM 710 N N . GLY A 1 89 ? -13.991 -0.458 16.707 1.00 83.06 89 GLY A N 1
ATOM 711 C CA . GLY A 1 89 ? -14.043 -0.863 18.112 1.00 83.06 89 GLY A CA 1
ATOM 712 C C . GLY A 1 89 ? -15.451 -0.758 18.675 1.00 83.06 89 GLY A C 1
ATOM 713 O O . GLY A 1 89 ? -16.330 -1.532 18.301 1.00 83.06 89 GLY A O 1
ATOM 714 N N . PHE A 1 90 ? -15.641 0.174 19.603 1.00 77.00 90 PHE A N 1
ATOM 715 C CA . PHE A 1 90 ? -16.877 0.348 20.363 1.00 77.00 90 PHE A CA 1
ATOM 716 C C . PHE A 1 90 ? -18.082 0.666 19.459 1.00 77.00 90 PHE A C 1
ATOM 718 O O . PHE A 1 90 ? -18.127 1.696 18.785 1.00 77.00 90 PHE A O 1
ATOM 725 N N . GLY A 1 91 ? -19.064 -0.237 19.431 1.00 73.94 91 GLY A N 1
ATOM 726 C CA . GLY A 1 91 ? -20.251 -0.117 18.585 1.00 73.94 91 GLY A CA 1
ATOM 727 C C . GLY A 1 91 ? -21.392 0.645 19.259 1.00 73.94 91 GLY A C 1
ATOM 728 O O . GLY A 1 91 ? -21.757 0.348 20.393 1.00 73.94 91 GLY A O 1
ATOM 729 N N . PHE A 1 92 ? -22.029 1.562 18.523 1.00 74.94 92 PHE A N 1
ATOM 730 C CA . PHE A 1 92 ? -23.191 2.333 19.000 1.00 74.94 92 PHE A CA 1
ATOM 731 C C . PHE A 1 92 ? -24.394 1.477 19.423 1.00 74.94 92 PHE A C 1
ATOM 733 O O . PHE A 1 92 ? -25.224 1.915 20.209 1.00 74.94 92 PHE A O 1
ATOM 740 N N . GLN A 1 93 ? -24.469 0.245 18.927 1.00 80.25 93 GLN A N 1
ATOM 741 C CA . GLN A 1 93 ? -25.585 -0.676 19.145 1.00 80.25 93 GLN A CA 1
ATOM 742 C C . GLN A 1 93 ? -25.708 -1.154 20.601 1.00 80.25 93 GLN A C 1
ATOM 744 O O . GLN A 1 93 ? -26.795 -1.530 21.020 1.00 80.25 93 GLN A O 1
ATOM 749 N N . GLU A 1 94 ? -24.624 -1.107 21.382 1.00 78.00 94 GLU A N 1
ATOM 750 C CA . GLU A 1 94 ? -24.611 -1.570 22.778 1.00 78.00 94 GLU A CA 1
ATOM 751 C C . GLU A 1 94 ? -24.725 -0.420 23.795 1.00 78.00 94 GLU A C 1
ATOM 753 O O . GLU A 1 94 ? -24.737 -0.662 25.001 1.00 78.00 94 GLU A O 1
ATOM 758 N N . PHE A 1 95 ? -24.849 0.837 23.345 1.00 81.12 95 PHE A N 1
ATOM 759 C CA . PHE A 1 95 ? -24.877 2.005 24.239 1.00 81.12 95 PHE A CA 1
ATOM 760 C C . PHE A 1 95 ? -26.033 1.941 25.239 1.00 81.12 95 PHE A C 1
ATOM 762 O O . PHE A 1 95 ? -25.808 2.092 26.436 1.00 81.12 95 PHE A O 1
ATOM 769 N N . ASP A 1 96 ? -27.251 1.653 24.779 1.00 83.44 96 ASP A N 1
ATOM 770 C CA . ASP A 1 96 ? -28.442 1.631 25.642 1.00 83.44 96 ASP A CA 1
ATOM 771 C C . ASP A 1 96 ? -28.355 0.577 26.754 1.00 83.44 96 ASP A C 1
ATOM 773 O O . ASP A 1 96 ? -28.928 0.737 27.837 1.00 83.44 96 ASP A O 1
ATOM 777 N N . LYS A 1 97 ? -27.614 -0.503 26.492 1.00 82.19 97 LYS A N 1
ATOM 778 C CA . LYS A 1 97 ? -27.350 -1.571 27.453 1.00 82.19 97 LYS A CA 1
ATOM 779 C C . LYS A 1 97 ? -26.247 -1.175 28.434 1.00 82.19 97 LYS A C 1
ATOM 781 O O . LYS A 1 97 ? -26.402 -1.384 29.633 1.00 82.19 97 LYS A O 1
ATOM 786 N N . LEU A 1 98 ? -25.171 -0.570 27.935 1.00 82.06 98 LEU A N 1
ATOM 787 C CA . LEU A 1 98 ? -23.993 -0.190 28.718 1.00 82.06 98 LEU A CA 1
ATOM 788 C C . LEU A 1 98 ? -24.226 1.040 29.606 1.00 82.06 98 LEU A C 1
ATOM 790 O O . LEU A 1 98 ? -23.620 1.138 30.666 1.00 82.06 98 LEU A O 1
ATOM 794 N N . ILE A 1 99 ? -25.144 1.943 29.243 1.00 85.06 99 ILE A N 1
ATOM 795 C CA . ILE A 1 99 ? -25.519 3.110 30.068 1.00 85.06 99 ILE A CA 1
ATOM 796 C C . ILE A 1 99 ? -26.056 2.694 31.447 1.00 85.06 99 ILE A C 1
ATOM 798 O O . ILE A 1 99 ? -25.931 3.443 32.413 1.00 85.06 99 ILE A O 1
ATOM 802 N N . LYS A 1 100 ? -26.666 1.508 31.541 1.00 87.25 100 LYS A N 1
ATOM 803 C CA . LYS A 1 100 ? -27.240 0.974 32.785 1.00 87.25 100 LYS A CA 1
ATOM 804 C C . LYS A 1 100 ? -26.266 0.093 33.570 1.00 87.25 100 LYS A C 1
ATOM 806 O O . LYS A 1 100 ? -26.638 -0.405 34.630 1.00 87.25 100 LYS A O 1
ATOM 811 N N . ASP A 1 101 ? -25.070 -0.142 33.039 1.00 87.38 101 ASP A N 1
ATOM 812 C CA . ASP A 1 101 ? -24.082 -1.044 33.620 1.00 87.38 101 ASP A CA 1
ATOM 813 C C . ASP A 1 101 ? -23.096 -0.290 34.532 1.00 87.38 101 ASP A C 1
ATOM 815 O O . ASP A 1 101 ? -23.073 0.941 34.596 1.00 87.38 101 ASP A O 1
ATOM 819 N N . SER A 1 102 ? -22.277 -1.030 35.276 1.00 88.62 102 SER A N 1
ATOM 820 C CA . SER A 1 102 ? -21.242 -0.444 36.127 1.00 88.62 102 SER A CA 1
ATOM 821 C C . SER A 1 102 ? -20.119 0.189 35.299 1.00 88.62 102 SER A C 1
ATOM 823 O O . SER A 1 102 ? -19.769 -0.299 34.223 1.00 88.62 102 SER A O 1
ATOM 825 N N . TYR A 1 103 ? -19.494 1.245 35.833 1.00 86.06 103 TYR A N 1
ATOM 826 C CA . TYR A 1 103 ? -18.361 1.917 35.183 1.00 86.06 103 TYR A CA 1
ATOM 827 C C . TYR A 1 103 ? -17.247 0.939 34.770 1.00 86.06 103 TYR A C 1
ATOM 829 O O . TYR A 1 103 ? -16.739 1.009 33.649 1.00 86.06 103 TYR A O 1
ATOM 837 N N . GLU A 1 104 ? -16.904 -0.011 35.648 1.00 86.94 104 GLU A N 1
ATOM 838 C CA . GLU A 1 104 ? -15.887 -1.030 35.373 1.00 86.94 104 GLU A CA 1
ATOM 839 C C . GLU A 1 104 ? -16.279 -1.910 34.175 1.00 86.94 104 GLU A C 1
ATOM 841 O O . GLU A 1 104 ? -15.458 -2.122 33.283 1.00 86.94 104 GLU A O 1
ATOM 846 N N . ASN A 1 105 ? -17.537 -2.356 34.093 1.00 87.00 105 ASN A N 1
ATOM 847 C CA . ASN A 1 105 ? -18.021 -3.178 32.980 1.00 87.00 105 ASN A CA 1
ATOM 848 C C . ASN A 1 105 ? -18.022 -2.416 31.653 1.00 87.00 105 ASN A C 1
ATOM 850 O O . ASN A 1 105 ? -17.594 -2.964 30.635 1.00 87.00 105 ASN A O 1
ATOM 854 N N . VAL A 1 106 ? -18.432 -1.144 31.662 1.00 87.31 106 VAL A N 1
ATOM 855 C CA . VAL A 1 106 ? -18.392 -0.284 30.470 1.00 87.31 106 VAL A CA 1
ATOM 856 C C . VAL A 1 106 ? -16.961 -0.153 29.954 1.00 87.31 106 VAL A C 1
ATOM 858 O O . VAL A 1 106 ? -16.711 -0.329 28.760 1.00 87.31 106 VAL A O 1
ATOM 861 N N . LYS A 1 107 ? -16.000 0.089 30.850 1.00 87.88 107 LYS A N 1
ATOM 862 C CA . LYS A 1 107 ? -14.589 0.217 30.475 1.00 87.88 107 LYS A CA 1
ATOM 863 C C . LYS A 1 107 ? -13.970 -1.096 30.011 1.00 87.88 107 LYS A C 1
ATOM 865 O O . LYS A 1 107 ? -13.233 -1.106 29.027 1.00 87.88 107 LYS A O 1
ATOM 870 N N . LEU A 1 108 ? -14.281 -2.214 30.659 1.00 88.94 108 LEU A N 1
ATOM 871 C CA . LEU A 1 108 ? -13.817 -3.531 30.215 1.00 88.94 108 LEU A CA 1
ATOM 872 C C . LEU A 1 108 ? -14.382 -3.894 28.837 1.00 88.94 108 LEU A C 1
ATOM 874 O O . LEU A 1 108 ? -13.655 -4.442 28.006 1.00 88.94 108 LEU A O 1
ATOM 878 N N . PHE A 1 109 ? -15.640 -3.544 28.565 1.00 89.06 109 PHE A N 1
ATOM 879 C CA . PHE A 1 109 ? -16.244 -3.722 27.249 1.00 89.06 109 PHE A CA 1
ATOM 880 C C . PHE A 1 109 ? -15.576 -2.840 26.182 1.00 89.06 109 PHE A C 1
ATOM 882 O O . PHE A 1 109 ? -15.300 -3.323 25.082 1.00 89.06 109 PHE A O 1
ATOM 889 N N . GLU A 1 110 ? -15.274 -1.575 26.497 1.00 87.31 110 GLU A N 1
ATOM 890 C CA . GLU A 1 110 ? -14.514 -0.667 25.624 1.00 87.31 110 GLU A CA 1
ATOM 891 C C . GLU A 1 110 ? -13.154 -1.275 25.251 1.00 87.31 110 GLU A C 1
ATOM 893 O O . GLU A 1 110 ? -12.839 -1.425 24.068 1.00 87.31 110 GLU A O 1
ATOM 898 N N . ILE A 1 111 ? -12.386 -1.715 26.251 1.00 89.56 111 ILE A N 1
ATOM 899 C CA . ILE A 1 111 ? -11.073 -2.343 26.056 1.00 89.56 111 ILE A CA 1
ATOM 900 C C . ILE A 1 111 ? -11.193 -3.611 25.204 1.00 89.56 111 ILE A C 1
ATOM 902 O O . ILE A 1 111 ? -10.418 -3.799 24.263 1.00 89.56 111 ILE A O 1
ATOM 906 N N . GLY A 1 112 ? -12.161 -4.480 25.508 1.00 88.94 112 GLY A N 1
ATOM 907 C CA . GLY A 1 112 ? -12.398 -5.717 24.764 1.00 88.94 112 GLY A CA 1
ATOM 908 C C . GLY A 1 112 ? -12.741 -5.456 23.297 1.00 88.94 112 GLY A C 1
ATOM 909 O O . GLY A 1 112 ? -12.127 -6.042 22.404 1.00 88.94 112 GLY A O 1
ATOM 910 N N . SER A 1 113 ? -13.653 -4.517 23.043 1.00 89.81 113 SER A N 1
ATOM 911 C CA . SER A 1 113 ? -14.071 -4.131 21.690 1.00 89.81 113 SER A CA 1
ATOM 912 C C . SER A 1 113 ? -12.914 -3.542 20.883 1.00 89.81 113 SER A C 1
ATOM 914 O O . SER A 1 113 ? -12.700 -3.922 19.728 1.00 89.81 113 SER A O 1
ATOM 916 N N . ASN A 1 114 ? -12.118 -2.662 21.497 1.00 90.94 114 ASN A N 1
ATOM 917 C CA . ASN A 1 114 ? -10.949 -2.059 20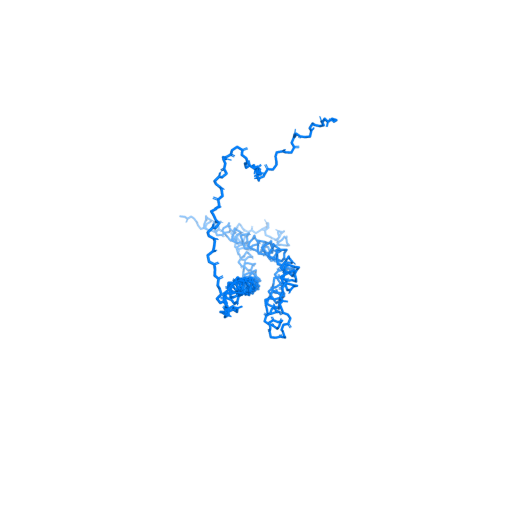.858 1.00 90.94 114 ASN A CA 1
ATOM 918 C C . ASN A 1 114 ? -9.868 -3.100 20.556 1.00 90.94 114 ASN A C 1
ATOM 920 O O . ASN A 1 114 ? -9.286 -3.078 19.472 1.00 90.94 114 ASN A O 1
ATOM 924 N N . LYS A 1 115 ? -9.634 -4.051 21.470 1.00 91.25 115 LYS A N 1
ATOM 925 C CA . LYS A 1 115 ? -8.701 -5.162 21.251 1.00 91.25 115 LYS A CA 1
ATOM 926 C C . LYS A 1 115 ? -9.111 -6.000 20.039 1.00 91.25 115 LYS A C 1
ATOM 928 O O . LYS A 1 115 ? -8.292 -6.215 19.148 1.00 91.25 115 LYS A O 1
ATOM 933 N N . THR A 1 116 ? -10.368 -6.435 19.971 1.00 91.31 116 THR A N 1
ATOM 934 C CA . THR A 1 116 ? -10.865 -7.234 18.840 1.00 91.31 116 THR A CA 1
ATOM 935 C C . THR A 1 116 ? -10.795 -6.456 17.527 1.00 91.31 116 THR A C 1
ATOM 937 O O . THR A 1 116 ? -10.357 -6.996 16.511 1.00 91.31 116 THR A O 1
ATOM 940 N N . ALA A 1 117 ? -11.161 -5.172 17.531 1.00 91.62 117 ALA A N 1
ATOM 941 C CA . ALA A 1 117 ? -11.028 -4.323 16.350 1.00 91.62 117 ALA A CA 1
ATOM 942 C C . ALA A 1 117 ? -9.573 -4.193 15.887 1.00 91.62 117 ALA A C 1
ATOM 944 O O . ALA A 1 117 ? -9.301 -4.306 14.690 1.00 91.62 117 ALA A O 1
ATOM 945 N N . PHE A 1 118 ? -8.638 -4.022 16.822 1.00 92.44 118 PHE A N 1
ATOM 946 C CA . PHE A 1 118 ? -7.215 -3.917 16.525 1.00 92.44 118 PHE A CA 1
ATOM 947 C C . PHE A 1 118 ? -6.658 -5.195 15.887 1.00 92.44 118 PHE A C 1
ATOM 949 O O . PHE A 1 118 ? -5.906 -5.114 14.913 1.00 92.44 118 PHE A O 1
ATOM 956 N N . GLU A 1 119 ? -7.035 -6.370 16.399 1.00 91.56 119 GLU A N 1
ATOM 957 C CA . GLU A 1 119 ? -6.621 -7.670 15.855 1.00 91.56 119 GLU A CA 1
ATOM 958 C C . GLU A 1 119 ? -7.101 -7.852 14.406 1.00 91.56 119 GLU A C 1
ATOM 960 O O . GLU A 1 119 ? -6.290 -8.134 13.520 1.00 91.56 119 GLU A O 1
ATOM 965 N N . VAL A 1 120 ? -8.386 -7.593 14.137 1.00 91.81 120 VAL A N 1
ATOM 966 C CA . VAL A 1 120 ? -8.973 -7.691 12.787 1.00 91.81 120 VAL A CA 1
ATOM 967 C C . VAL A 1 120 ? -8.314 -6.703 11.821 1.00 91.81 120 VAL A C 1
ATOM 969 O O . VAL A 1 120 ? -7.903 -7.062 10.714 1.00 91.81 120 VAL A O 1
ATOM 972 N N . ASN A 1 121 ? -8.160 -5.448 12.238 1.00 93.25 121 ASN A N 1
ATOM 973 C CA . ASN A 1 121 ? -7.544 -4.411 11.415 1.00 93.25 121 ASN A CA 1
ATOM 974 C C . ASN A 1 121 ? -6.050 -4.673 11.163 1.00 93.25 121 ASN A C 1
ATOM 976 O O . ASN A 1 121 ? -5.539 -4.316 10.098 1.00 93.25 121 ASN A O 1
ATOM 980 N N . SER A 1 122 ? -5.346 -5.324 12.095 1.00 93.56 122 SER A N 1
ATOM 981 C CA . SER A 1 122 ? -3.920 -5.646 11.964 1.00 93.56 122 SER A CA 1
ATOM 982 C C . SER A 1 122 ? -3.663 -6.571 10.777 1.00 93.56 122 SER A C 1
ATOM 984 O O . SER A 1 122 ? -2.745 -6.336 9.988 1.00 93.56 122 SER A O 1
ATOM 986 N N . GLU A 1 123 ? -4.516 -7.576 10.565 1.00 92.81 123 GLU A N 1
ATOM 987 C CA . GLU A 1 123 ? -4.417 -8.458 9.399 1.00 92.81 123 GLU A CA 1
ATOM 988 C C . GLU A 1 123 ? -4.592 -7.676 8.084 1.00 92.81 123 GLU A C 1
ATOM 990 O O . GLU A 1 123 ? -3.802 -7.812 7.137 1.00 92.81 123 GLU A O 1
ATOM 995 N N . LEU A 1 124 ? -5.594 -6.793 8.035 1.00 93.12 124 LEU A N 1
ATOM 996 C CA . LEU A 1 124 ? -5.891 -5.974 6.859 1.00 93.12 124 LEU A CA 1
ATOM 997 C C . LEU A 1 124 ? -4.755 -4.999 6.534 1.00 93.12 124 LEU A C 1
ATOM 999 O O . LEU A 1 124 ? -4.396 -4.867 5.351 1.00 93.12 124 LEU A O 1
ATOM 1003 N N . LEU A 1 125 ? -4.192 -4.360 7.562 1.00 94.44 125 LEU A N 1
ATOM 1004 C CA . LEU A 1 125 ? -3.066 -3.435 7.470 1.00 94.44 125 LEU A CA 1
ATOM 1005 C C . LEU A 1 125 ? -1.792 -4.165 7.040 1.00 94.44 125 LEU A C 1
ATOM 1007 O O . LEU A 1 125 ? -1.106 -3.714 6.126 1.00 94.44 125 LEU A O 1
ATOM 1011 N N . ASN A 1 126 ? -1.505 -5.342 7.595 1.00 95.00 126 ASN A N 1
ATOM 1012 C CA . ASN A 1 126 ? -0.351 -6.152 7.198 1.00 95.00 126 ASN A CA 1
ATOM 1013 C C . ASN A 1 126 ? -0.429 -6.584 5.730 1.00 95.00 126 ASN A C 1
ATOM 1015 O O . ASN A 1 126 ? 0.558 -6.496 4.991 1.00 95.00 126 ASN A O 1
ATOM 1019 N N . LYS A 1 127 ? -1.613 -6.989 5.259 1.00 94.75 127 LYS A N 1
ATOM 1020 C CA . LYS A 1 127 ? -1.837 -7.307 3.842 1.00 94.75 127 LYS A CA 1
ATOM 1021 C C . LYS A 1 127 ? -1.647 -6.078 2.950 1.00 94.75 127 LYS A C 1
ATOM 1023 O O . LYS A 1 127 ? -1.065 -6.197 1.871 1.00 94.75 127 LYS A O 1
ATOM 1028 N N . GLN A 1 128 ? -2.111 -4.908 3.393 1.00 95.44 128 GLN A N 1
ATOM 1029 C CA . GLN A 1 128 ? -1.918 -3.638 2.688 1.00 95.44 128 GLN A CA 1
ATOM 1030 C C . GLN A 1 128 ? -0.427 -3.265 2.615 1.00 95.44 128 GLN A C 1
ATOM 1032 O O . GLN A 1 128 ? 0.088 -3.053 1.521 1.00 95.44 128 GLN A O 1
ATOM 1037 N N . ASN A 1 129 ? 0.291 -3.315 3.739 1.00 96.19 129 ASN A N 1
ATOM 1038 C CA . ASN A 1 129 ? 1.734 -3.079 3.833 1.00 96.19 129 ASN A CA 1
ATOM 1039 C C . ASN A 1 129 ? 2.537 -4.016 2.925 1.00 96.19 129 ASN A C 1
ATOM 1041 O O . ASN A 1 129 ? 3.459 -3.583 2.233 1.00 96.19 129 ASN A O 1
ATOM 1045 N N . LYS A 1 130 ? 2.183 -5.306 2.882 1.00 97.06 130 LYS A N 1
ATOM 1046 C CA . LYS A 1 130 ? 2.844 -6.290 2.014 1.00 97.06 130 LYS A CA 1
ATOM 1047 C C . LYS A 1 130 ? 2.679 -5.938 0.536 1.00 97.06 130 LYS A C 1
ATOM 1049 O O . LYS A 1 130 ? 3.649 -6.032 -0.214 1.00 97.06 130 LYS A O 1
ATOM 1054 N N . ASN A 1 131 ? 1.480 -5.535 0.121 1.00 96.75 131 ASN A N 1
ATOM 1055 C CA . ASN A 1 131 ? 1.225 -5.106 -1.255 1.00 96.75 131 ASN A CA 1
ATOM 1056 C C . ASN A 1 131 ? 1.948 -3.793 -1.574 1.00 96.75 131 ASN A C 1
ATOM 1058 O O . ASN A 1 131 ? 2.630 -3.729 -2.592 1.00 96.75 131 ASN A O 1
ATOM 1062 N N . LEU A 1 132 ? 1.895 -2.805 -0.675 1.00 96.69 132 LEU A N 1
ATOM 1063 C CA . LEU A 1 132 ? 2.602 -1.532 -0.819 1.00 96.69 132 LEU A CA 1
ATOM 1064 C C . LEU A 1 132 ? 4.107 -1.759 -0.999 1.00 96.69 132 LEU A C 1
ATOM 1066 O O . LEU A 1 132 ? 4.686 -1.330 -1.991 1.00 96.69 132 LEU A O 1
ATOM 1070 N N . ARG A 1 133 ? 4.738 -2.524 -0.101 1.00 96.81 133 ARG A N 1
ATOM 1071 C CA . ARG A 1 133 ? 6.175 -2.823 -0.163 1.00 96.81 133 ARG A CA 1
ATOM 1072 C C . ARG A 1 133 ? 6.562 -3.561 -1.445 1.00 96.81 133 ARG A C 1
ATOM 1074 O O . ARG A 1 133 ? 7.608 -3.264 -2.018 1.00 96.81 133 ARG A O 1
ATOM 1081 N N . LYS A 1 134 ? 5.743 -4.516 -1.901 1.00 96.69 134 LYS A N 1
ATOM 1082 C CA . LYS A 1 134 ? 5.969 -5.221 -3.174 1.00 96.69 134 LYS A CA 1
ATOM 1083 C C . LYS A 1 134 ? 5.863 -4.276 -4.369 1.00 96.69 134 LYS A C 1
ATOM 1085 O O . LYS A 1 134 ? 6.756 -4.293 -5.209 1.00 96.69 134 LYS A O 1
ATOM 1090 N N . GLY A 1 135 ? 4.819 -3.447 -4.413 1.00 95.69 135 GLY A N 1
ATOM 1091 C CA . GLY A 1 135 ? 4.613 -2.462 -5.474 1.00 95.69 135 GLY A CA 1
ATOM 1092 C C . GLY A 1 135 ? 5.771 -1.474 -5.564 1.00 95.69 135 GLY A C 1
ATOM 1093 O O . GLY A 1 135 ? 6.380 -1.340 -6.621 1.00 95.69 135 GLY A O 1
ATOM 1094 N N . LEU A 1 136 ? 6.163 -0.880 -4.433 1.00 95.88 136 LEU A N 1
ATOM 1095 C CA . LEU A 1 136 ? 7.293 0.051 -4.370 1.00 95.88 136 LEU A CA 1
ATOM 1096 C C . LEU A 1 136 ? 8.609 -0.595 -4.798 1.00 95.88 136 LEU A C 1
ATOM 1098 O O . LEU A 1 136 ? 9.353 -0.006 -5.574 1.00 95.88 136 LEU A O 1
ATOM 1102 N N . ARG A 1 137 ? 8.893 -1.821 -4.341 1.00 96.81 137 ARG A N 1
ATOM 1103 C CA . ARG A 1 137 ? 10.120 -2.530 -4.729 1.00 96.81 137 ARG A CA 1
ATOM 1104 C C . ARG A 1 137 ? 10.207 -2.730 -6.244 1.00 96.81 137 ARG A C 1
ATOM 1106 O O . ARG A 1 137 ? 11.287 -2.576 -6.802 1.00 96.81 137 ARG A O 1
ATOM 1113 N N . LEU A 1 138 ? 9.091 -3.056 -6.895 1.00 96.25 138 LEU A N 1
ATOM 1114 C CA . LEU A 1 138 ? 9.035 -3.232 -8.347 1.00 96.25 138 LEU A CA 1
ATOM 1115 C C . LEU A 1 138 ? 9.209 -1.904 -9.093 1.00 96.25 138 LEU A C 1
ATOM 1117 O O . LEU A 1 138 ? 10.009 -1.854 -10.019 1.00 96.25 138 LEU A O 1
ATOM 1121 N N . ILE A 1 139 ? 8.550 -0.831 -8.640 1.00 95.06 139 ILE A N 1
ATOM 1122 C CA . ILE A 1 139 ? 8.672 0.511 -9.239 1.00 95.06 139 ILE A CA 1
ATOM 1123 C C . ILE A 1 139 ? 10.101 1.056 -9.114 1.00 95.06 139 ILE A C 1
ATOM 1125 O O . ILE A 1 139 ? 10.656 1.605 -10.065 1.00 95.06 139 ILE A O 1
ATOM 1129 N N . PHE A 1 140 ? 10.743 0.886 -7.957 1.00 94.56 140 PHE A N 1
ATOM 1130 C CA . PHE A 1 140 ? 12.140 1.294 -7.808 1.00 94.56 140 PHE A CA 1
ATOM 1131 C C . PHE A 1 140 ? 13.068 0.439 -8.672 1.00 94.56 140 PHE A C 1
ATOM 1133 O O . PHE A 1 140 ? 13.964 0.977 -9.318 1.00 94.56 140 PHE A O 1
ATOM 1140 N N . SER A 1 141 ? 12.826 -0.873 -8.753 1.00 94.38 141 SER A N 1
ATOM 1141 C CA . SER A 1 141 ? 13.592 -1.754 -9.637 1.00 94.38 141 SER A CA 1
ATOM 1142 C C . SER A 1 141 ? 13.439 -1.369 -11.111 1.00 94.38 141 SER A C 1
ATOM 1144 O O . SER A 1 141 ? 14.430 -1.402 -11.838 1.00 94.38 141 SER A O 1
ATOM 1146 N N . SER A 1 142 ? 12.240 -0.979 -11.563 1.00 93.88 142 SER A N 1
ATOM 1147 C CA . SER A 1 142 ? 12.037 -0.499 -12.934 1.00 93.88 142 SER A CA 1
ATOM 1148 C C . SER A 1 142 ? 12.747 0.825 -13.183 1.00 93.88 142 SER A C 1
ATOM 1150 O O . SER A 1 142 ? 13.384 0.978 -14.221 1.00 93.88 142 SER A O 1
ATOM 1152 N N . ALA A 1 143 ? 12.696 1.762 -12.233 1.00 92.44 143 ALA A N 1
ATOM 1153 C CA . ALA A 1 143 ? 13.379 3.047 -12.356 1.00 92.44 143 ALA A CA 1
ATOM 1154 C C . ALA A 1 143 ? 14.901 2.878 -12.465 1.00 92.44 143 ALA A C 1
ATOM 1156 O O . ALA A 1 143 ? 15.518 3.442 -13.366 1.00 92.44 143 ALA A O 1
ATOM 1157 N N . ILE A 1 144 ? 15.490 2.042 -11.605 1.00 93.00 144 ILE A N 1
ATOM 1158 C CA . ILE A 1 144 ? 16.922 1.717 -11.647 1.00 93.00 144 ILE A CA 1
ATOM 1159 C C . ILE A 1 144 ? 17.277 1.039 -12.974 1.00 93.00 144 ILE A C 1
ATOM 1161 O O . ILE A 1 144 ? 18.254 1.418 -13.615 1.00 93.00 144 ILE A O 1
ATOM 1165 N N . SER A 1 145 ? 16.470 0.073 -13.422 1.00 92.00 145 SER A N 1
ATOM 1166 C CA . SER A 1 145 ? 16.701 -0.618 -14.693 1.00 92.00 145 SER A CA 1
ATOM 1167 C C . SER A 1 145 ? 16.671 0.341 -15.885 1.00 92.00 145 SER A C 1
ATOM 1169 O O . SER A 1 145 ? 17.532 0.246 -16.755 1.00 92.00 145 SER A O 1
ATOM 1171 N N . LEU A 1 146 ? 15.710 1.269 -15.935 1.00 89.75 146 LEU A N 1
ATOM 1172 C CA . LEU A 1 146 ? 15.616 2.248 -17.020 1.00 89.75 146 LEU A CA 1
ATOM 1173 C C . LEU A 1 146 ? 16.790 3.236 -16.988 1.00 89.75 146 LEU A C 1
ATOM 1175 O O . LEU A 1 146 ? 17.363 3.539 -18.032 1.00 89.75 146 LEU A O 1
ATOM 1179 N N . ALA A 1 147 ? 17.188 3.693 -15.798 1.00 90.38 147 ALA A N 1
ATOM 1180 C CA . ALA A 1 147 ? 18.336 4.579 -15.628 1.00 90.38 147 ALA A CA 1
ATOM 1181 C C . ALA A 1 147 ? 19.646 3.929 -16.105 1.00 90.38 147 ALA A C 1
ATOM 1183 O O . ALA A 1 147 ? 20.438 4.576 -16.787 1.00 90.38 147 ALA A O 1
ATOM 1184 N N . LEU A 1 148 ? 19.854 2.641 -15.807 1.00 90.50 148 LEU A N 1
ATOM 1185 C CA . LEU A 1 148 ? 21.016 1.886 -16.286 1.00 90.50 148 LEU A CA 1
ATOM 1186 C C . LEU A 1 148 ? 21.029 1.763 -17.813 1.00 90.50 148 LEU A C 1
ATOM 1188 O O . LEU A 1 148 ? 22.061 2.004 -18.435 1.00 90.50 148 LEU A O 1
ATOM 1192 N N . ILE A 1 149 ? 19.883 1.439 -18.419 1.00 87.19 149 ILE A N 1
ATOM 1193 C CA . ILE A 1 149 ? 19.743 1.353 -19.879 1.00 87.19 149 ILE A CA 1
ATOM 1194 C C . ILE A 1 149 ? 20.097 2.697 -20.535 1.00 87.19 149 ILE A C 1
ATOM 1196 O O . ILE A 1 149 ? 20.877 2.739 -21.488 1.00 87.19 149 ILE A O 1
ATOM 1200 N N . PHE A 1 150 ? 19.586 3.801 -19.987 1.00 85.44 150 PHE A N 1
ATOM 1201 C CA . PHE A 1 150 ? 19.873 5.147 -20.478 1.00 85.44 150 PHE A CA 1
ATOM 1202 C C . PHE A 1 150 ? 21.355 5.535 -20.331 1.00 85.44 150 PHE A C 1
ATOM 1204 O O . PHE A 1 150 ? 21.948 6.119 -21.243 1.00 85.44 150 PHE A O 1
ATOM 1211 N N . LEU A 1 151 ? 21.984 5.181 -19.207 1.00 87.31 151 LEU A N 1
ATOM 1212 C CA . LEU A 1 151 ? 23.397 5.457 -18.948 1.00 87.31 151 LEU A CA 1
ATOM 1213 C C . LEU A 1 151 ? 24.308 4.712 -19.930 1.00 87.31 151 LEU A C 1
ATOM 1215 O O . LEU A 1 151 ? 25.195 5.325 -20.522 1.00 87.31 151 LEU A O 1
ATOM 1219 N N . ILE A 1 152 ? 24.057 3.419 -20.159 1.00 84.56 152 ILE A N 1
ATOM 1220 C CA . ILE A 1 152 ? 24.822 2.607 -21.119 1.00 84.56 152 ILE A CA 1
ATOM 1221 C C . ILE A 1 152 ? 24.716 3.203 -22.524 1.00 84.56 152 ILE A C 1
ATOM 1223 O O . ILE A 1 152 ? 25.721 3.346 -23.221 1.00 84.56 152 ILE A O 1
ATOM 1227 N N . GLN A 1 153 ? 23.513 3.605 -22.937 1.00 79.06 153 GLN A N 1
ATOM 1228 C CA . GLN A 1 153 ? 23.321 4.217 -24.247 1.00 79.06 153 GLN A CA 1
ATOM 1229 C C . GLN A 1 153 ? 24.073 5.548 -24.375 1.00 79.06 153 GLN A C 1
ATOM 1231 O O . GLN A 1 153 ? 24.705 5.802 -25.399 1.00 79.06 153 GLN A O 1
ATOM 1236 N N . THR A 1 154 ? 24.048 6.376 -23.330 1.00 81.75 154 THR A N 1
ATOM 1237 C CA . THR A 1 154 ? 24.761 7.659 -23.310 1.00 81.75 154 THR A CA 1
ATOM 1238 C C . THR A 1 154 ? 26.274 7.463 -23.453 1.00 81.75 154 THR A C 1
ATOM 1240 O O . THR A 1 154 ? 26.914 8.184 -24.220 1.00 81.75 154 THR A O 1
ATOM 1243 N N . ILE A 1 155 ? 26.847 6.462 -22.773 1.00 83.56 155 ILE A N 1
ATOM 1244 C CA . ILE A 1 155 ? 28.269 6.106 -22.907 1.00 83.56 155 ILE A CA 1
ATOM 1245 C C . ILE A 1 155 ? 28.581 5.654 -24.339 1.00 83.56 155 ILE A C 1
ATOM 124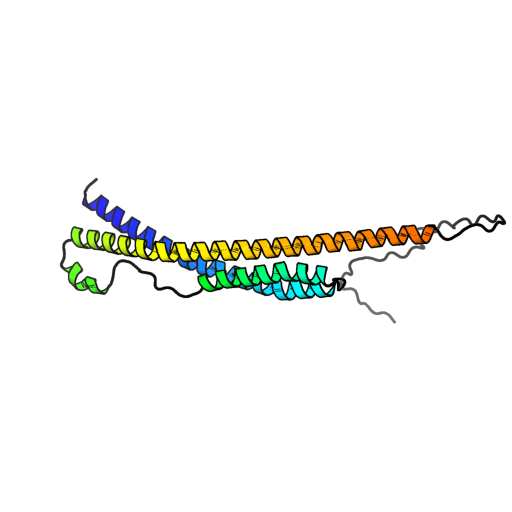7 O O . ILE A 1 155 ? 29.518 6.171 -24.946 1.00 83.56 155 ILE A O 1
ATOM 1251 N N . ASN A 1 156 ? 27.775 4.753 -24.908 1.00 78.50 156 ASN A N 1
ATOM 1252 C CA . ASN A 1 156 ? 27.999 4.231 -26.260 1.00 78.50 156 ASN A CA 1
ATOM 1253 C C . ASN A 1 156 ? 27.956 5.334 -27.332 1.00 78.50 156 ASN A C 1
ATOM 1255 O O . ASN A 1 156 ? 28.809 5.368 -28.218 1.00 78.50 156 ASN A O 1
ATOM 1259 N N . ILE A 1 157 ? 27.009 6.274 -27.236 1.00 72.56 157 ILE A N 1
ATOM 1260 C CA . ILE A 1 157 ? 26.907 7.405 -28.175 1.00 72.56 157 ILE A CA 1
ATOM 1261 C C . ILE A 1 157 ? 28.152 8.301 -28.101 1.00 72.56 157 ILE A C 1
ATOM 1263 O O . ILE A 1 157 ? 28.668 8.727 -29.134 1.00 72.56 157 ILE A O 1
ATOM 1267 N N . ASN A 1 158 ? 28.647 8.594 -26.897 1.00 71.69 158 ASN A N 1
ATOM 1268 C CA . ASN A 1 158 ? 29.826 9.446 -26.723 1.00 71.69 158 ASN A CA 1
ATOM 1269 C C . ASN A 1 158 ? 31.126 8.746 -27.145 1.00 71.69 158 ASN A C 1
ATOM 1271 O O . ASN A 1 158 ? 32.015 9.410 -27.673 1.00 71.69 158 ASN A O 1
ATOM 1275 N N . SER A 1 159 ? 31.224 7.424 -26.972 1.00 62.97 159 SER A N 1
ATOM 1276 C CA . SER A 1 159 ? 32.389 6.650 -27.415 1.00 62.97 159 SER A CA 1
ATOM 1277 C C . SER A 1 159 ? 32.498 6.583 -28.942 1.00 62.97 159 SER A C 1
ATOM 1279 O O . SER A 1 159 ? 33.593 6.741 -29.476 1.00 62.97 159 SER A O 1
ATOM 1281 N N . ASN A 1 160 ? 31.379 6.425 -29.659 1.00 59.53 160 ASN A N 1
ATOM 1282 C CA . ASN A 1 160 ? 31.387 6.408 -31.129 1.00 59.53 160 ASN A CA 1
ATOM 1283 C C . ASN A 1 160 ? 31.803 7.763 -31.724 1.00 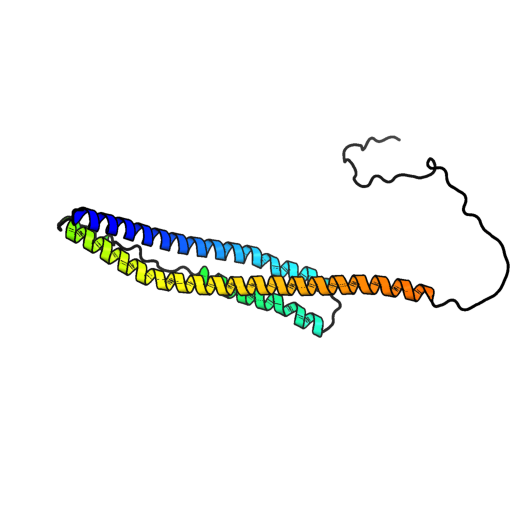59.53 160 ASN A C 1
ATOM 1285 O O . ASN A 1 160 ? 32.554 7.806 -32.692 1.00 59.53 160 ASN A O 1
ATOM 1289 N N . LYS A 1 161 ? 31.416 8.879 -31.089 1.00 59.78 161 LYS A N 1
ATOM 1290 C CA . LYS A 1 161 ? 31.856 10.227 -31.497 1.00 59.78 161 LYS A CA 1
ATOM 1291 C C . LYS A 1 161 ? 33.365 10.464 -31.348 1.00 59.78 161 LYS A C 1
ATOM 1293 O O . LYS A 1 161 ? 33.887 11.383 -31.975 1.00 59.78 161 LYS A O 1
ATOM 1298 N N . MET A 1 162 ? 34.056 9.695 -30.504 1.00 51.09 162 MET A N 1
ATOM 1299 C CA . MET A 1 162 ? 35.517 9.762 -30.368 1.00 51.09 162 MET A CA 1
ATOM 1300 C C . MET A 1 162 ? 36.242 8.849 -31.366 1.00 51.09 162 MET A C 1
ATOM 1302 O O . MET A 1 162 ? 37.346 9.187 -31.779 1.00 51.09 162 MET A O 1
ATOM 1306 N N . ALA A 1 163 ? 35.631 7.733 -31.775 1.00 52.28 163 ALA A N 1
ATOM 1307 C CA . ALA A 1 163 ? 36.212 6.813 -32.753 1.00 52.28 163 ALA A CA 1
ATOM 1308 C C . ALA A 1 163 ? 36.200 7.386 -34.184 1.00 52.28 163 ALA A C 1
ATOM 1310 O O . ALA A 1 163 ? 37.223 7.313 -34.861 1.00 52.28 163 ALA A O 1
ATOM 1311 N N . ASP A 1 164 ? 35.108 8.041 -34.602 1.00 52.91 164 ASP A N 1
ATOM 1312 C CA . ASP A 1 164 ? 35.021 8.671 -35.935 1.00 52.91 164 ASP A CA 1
ATOM 1313 C C . ASP A 1 164 ? 36.079 9.770 -36.134 1.00 52.91 164 ASP A C 1
ATOM 1315 O O . ASP A 1 164 ? 36.661 9.892 -37.207 1.00 52.91 164 ASP A O 1
ATOM 1319 N N . LYS A 1 165 ? 36.430 10.520 -35.078 1.00 50.03 165 LYS A N 1
ATOM 1320 C CA . LYS A 1 165 ? 37.490 11.543 -35.158 1.00 50.03 165 LYS A CA 1
ATOM 1321 C C . LYS A 1 165 ? 38.894 10.979 -35.397 1.00 50.03 165 LYS A C 1
ATOM 1323 O O . LYS A 1 165 ? 39.750 11.719 -35.873 1.00 50.03 165 LYS A O 1
ATOM 1328 N N . ASN A 1 166 ? 39.140 9.714 -35.059 1.00 51.38 166 ASN A N 1
ATOM 1329 C CA . ASN A 1 166 ? 40.444 9.085 -35.275 1.00 51.38 166 ASN A CA 1
ATOM 1330 C C . ASN A 1 166 ? 40.554 8.429 -36.660 1.00 51.38 166 ASN A C 1
ATOM 1332 O O . ASN A 1 166 ? 41.660 8.340 -37.183 1.00 51.38 166 ASN A O 1
ATOM 1336 N N . GLN A 1 167 ? 39.443 8.018 -37.282 1.00 46.25 167 GLN A N 1
ATOM 1337 C CA . GLN A 1 167 ? 39.467 7.437 -38.633 1.00 46.25 167 GLN A CA 1
ATOM 1338 C C . GLN A 1 167 ? 39.605 8.477 -39.751 1.00 46.25 167 GLN A C 1
ATOM 1340 O O . GLN A 1 167 ? 40.184 8.165 -40.789 1.00 46.25 167 GLN A O 1
ATOM 1345 N N . ASP A 1 168 ? 39.199 9.727 -39.520 1.00 48.81 168 ASP A N 1
ATOM 1346 C CA . ASP A 1 168 ? 39.447 10.821 -40.472 1.00 48.81 168 ASP A CA 1
ATOM 1347 C C . ASP A 1 168 ? 40.932 11.248 -40.547 1.00 48.81 168 ASP A C 1
ATOM 1349 O O . ASP A 1 168 ? 41.292 12.073 -41.385 1.00 48.81 168 ASP A O 1
ATOM 1353 N N . SER A 1 169 ? 41.818 10.685 -39.709 1.00 49.22 169 SER A N 1
ATOM 1354 C CA . SER A 1 169 ? 43.256 11.013 -39.692 1.00 49.22 169 SER A CA 1
ATOM 1355 C C . SER A 1 169 ? 44.171 9.970 -40.359 1.00 49.22 169 SER A C 1
ATOM 1357 O O . SER A 1 169 ? 45.366 10.227 -40.475 1.00 49.22 169 SER A O 1
ATOM 1359 N N . GLU A 1 170 ? 43.662 8.819 -40.824 1.00 42.38 170 GLU A N 1
ATOM 1360 C CA . GLU A 1 170 ? 44.512 7.714 -41.328 1.00 42.38 170 GLU A CA 1
ATOM 1361 C C . GLU A 1 170 ? 44.459 7.457 -42.846 1.00 42.38 170 GLU A C 1
ATOM 1363 O O . GLU A 1 170 ? 45.175 6.592 -43.342 1.00 42.38 170 GLU A O 1
ATOM 1368 N N . ASN A 1 171 ? 43.708 8.243 -43.624 1.00 39.34 171 ASN A N 1
ATOM 1369 C CA . ASN A 1 171 ? 43.677 8.120 -45.089 1.00 39.34 171 ASN A CA 1
ATOM 1370 C C . ASN A 1 171 ? 44.259 9.347 -45.809 1.00 39.34 171 ASN A C 1
ATOM 1372 O O . ASN A 1 171 ? 43.572 9.986 -46.597 1.00 39.34 171 ASN A O 1
ATOM 1376 N N . GLN A 1 172 ? 45.546 9.642 -45.604 1.00 37.53 172 GLN A N 1
ATOM 1377 C CA . GLN A 1 172 ? 46.360 10.331 -46.618 1.00 37.53 172 GLN A CA 1
ATOM 1378 C C . GLN A 1 172 ? 47.791 9.780 -46.626 1.00 37.53 172 GLN A C 1
ATOM 1380 O O . GLN A 1 172 ? 48.658 10.208 -45.869 1.00 37.53 172 GLN A O 1
ATOM 1385 N N . SER A 1 173 ? 48.047 8.825 -47.522 1.00 39.19 173 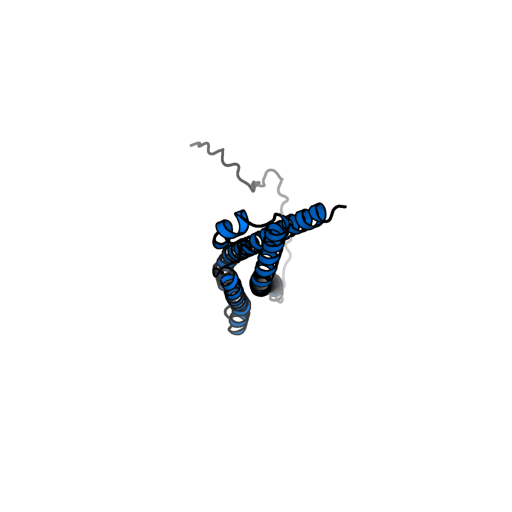SER A N 1
ATOM 1386 C CA . SER A 1 173 ? 49.400 8.437 -47.913 1.00 39.19 173 SER A CA 1
ATOM 1387 C C . SER A 1 173 ? 49.935 9.379 -48.998 1.00 39.19 173 SER A C 1
ATOM 1389 O O . SER A 1 173 ? 49.398 9.413 -50.103 1.00 39.19 173 SER A O 1
ATOM 1391 N N . ASN A 1 174 ? 51.015 10.084 -48.662 1.00 36.97 174 ASN A N 1
ATOM 1392 C CA . ASN A 1 174 ? 52.121 10.560 -49.503 1.00 36.97 174 ASN A CA 1
ATOM 1393 C C . ASN A 1 174 ? 51.841 11.024 -50.947 1.00 36.97 174 ASN A C 1
ATOM 1395 O O . ASN A 1 174 ? 51.819 10.221 -51.879 1.00 36.97 174 ASN A O 1
ATOM 1399 N N . GLN A 1 175 ? 51.906 12.343 -51.146 1.00 33.59 175 GLN A N 1
ATOM 1400 C CA . GLN A 1 175 ? 52.562 12.946 -52.309 1.00 33.59 175 GLN A CA 1
ATOM 1401 C C . GLN A 1 175 ? 53.476 14.092 -51.849 1.00 33.59 175 GLN A C 1
ATOM 1403 O O . GLN A 1 175 ? 53.057 14.974 -51.104 1.00 33.59 175 GLN A O 1
ATOM 1408 N N . ASN A 1 176 ? 54.738 14.026 -52.279 1.00 37.94 176 ASN A N 1
ATOM 1409 C CA . ASN A 1 176 ? 55.727 15.098 -52.177 1.00 37.94 176 ASN A CA 1
ATOM 1410 C C . ASN A 1 176 ? 55.207 16.369 -52.871 1.00 37.94 176 ASN A C 1
ATOM 1412 O O . ASN A 1 176 ? 54.652 16.261 -53.962 1.00 37.94 176 ASN A O 1
ATOM 1416 N N . ASP A 1 177 ? 55.444 17.548 -52.294 1.00 37.81 177 ASP A N 1
ATOM 1417 C CA . ASP A 1 177 ? 56.456 18.523 -52.751 1.00 37.81 177 ASP A CA 1
ATOM 1418 C C . ASP A 1 177 ? 56.104 19.968 -52.320 1.00 37.81 177 ASP A C 1
ATOM 1420 O O . ASP A 1 177 ? 54.941 20.360 -52.248 1.00 37.81 177 ASP A O 1
ATOM 1424 N N . SER A 1 178 ? 57.150 20.771 -52.121 1.00 36.41 178 SER A N 1
ATOM 1425 C CA . SER A 1 178 ? 57.199 22.239 -52.001 1.00 36.41 178 SER A CA 1
ATOM 1426 C C . SER A 1 178 ? 56.583 22.951 -50.778 1.00 36.41 178 SER A C 1
ATOM 1428 O O . SER A 1 178 ? 55.386 23.189 -50.646 1.00 36.41 178 SER A O 1
ATOM 1430 N N . ASP A 1 179 ? 57.511 23.383 -49.924 1.00 50.09 179 ASP A N 1
ATOM 1431 C CA . ASP A 1 179 ? 57.575 24.679 -49.245 1.00 50.09 179 ASP A CA 1
ATOM 1432 C C . ASP A 1 179 ? 56.592 25.760 -49.746 1.00 50.09 179 ASP A C 1
ATOM 1434 O O . ASP A 1 179 ? 56.622 26.183 -50.900 1.00 50.09 179 ASP A O 1
ATOM 1438 N N . THR A 1 180 ? 55.741 26.243 -48.842 1.00 40.97 180 THR A N 1
ATOM 1439 C CA . THR A 1 180 ? 55.539 27.681 -48.598 1.00 40.97 180 THR A CA 1
ATOM 1440 C C . THR A 1 180 ? 54.825 27.833 -47.258 1.00 40.97 180 THR A C 1
ATOM 1442 O O . THR A 1 180 ? 53.622 27.592 -47.131 1.00 40.97 180 THR A O 1
ATOM 1445 N N . GLY A 1 181 ? 55.577 28.230 -46.232 1.00 48.16 181 GLY A N 1
ATOM 1446 C CA . GLY A 1 181 ? 55.016 28.630 -44.945 1.00 48.16 181 GLY A CA 1
ATOM 1447 C C . GLY A 1 181 ? 53.958 29.722 -45.124 1.00 48.16 181 GLY A C 1
ATOM 1448 O O . GLY A 1 181 ? 54.236 30.794 -45.658 1.00 48.16 181 GLY A O 1
ATOM 1449 N N . ARG A 1 182 ? 52.729 29.452 -44.679 1.00 42.47 182 ARG A N 1
ATOM 1450 C CA . ARG A 1 182 ? 51.702 30.478 -44.481 1.00 42.47 182 ARG A CA 1
ATOM 1451 C C . ARG A 1 182 ? 51.562 30.718 -42.987 1.00 42.47 182 ARG A C 1
ATOM 1453 O O . ARG A 1 182 ? 51.026 29.877 -42.270 1.00 42.47 182 ARG A O 1
ATOM 1460 N N . GLU A 1 183 ? 52.062 31.860 -42.535 1.00 55.38 183 GLU A N 1
ATOM 1461 C CA . GLU A 1 183 ? 51.821 32.360 -41.184 1.00 55.38 183 GLU A CA 1
ATOM 1462 C C . GLU A 1 183 ? 50.372 32.845 -41.053 1.00 55.38 183 GLU A C 1
ATOM 1464 O O . GLU A 1 183 ? 49.822 33.492 -41.949 1.00 55.38 183 GLU A O 1
ATOM 1469 N N . ILE A 1 184 ? 49.745 32.506 -39.928 1.00 53.47 184 ILE A N 1
ATOM 1470 C CA . ILE A 1 184 ? 48.404 32.966 -39.566 1.00 53.47 184 ILE A CA 1
ATOM 1471 C C . ILE A 1 184 ? 48.548 34.403 -39.044 1.00 53.47 184 ILE A C 1
ATOM 1473 O O . ILE A 1 184 ? 49.283 34.603 -38.076 1.00 53.47 184 ILE A O 1
ATOM 1477 N N . PRO A 1 185 ? 47.877 35.407 -39.634 1.00 59.97 185 PRO A N 1
ATOM 1478 C CA . PRO A 1 185 ? 47.980 36.770 -39.140 1.00 59.97 185 PRO A CA 1
ATOM 1479 C C . PRO A 1 185 ? 47.306 36.895 -37.771 1.00 59.97 185 PRO A C 1
ATOM 1481 O O . PRO A 1 185 ? 46.175 36.451 -37.567 1.00 59.97 185 PRO A O 1
ATOM 1484 N N . GLU A 1 186 ? 48.011 37.525 -36.837 1.00 62.78 186 GLU A N 1
ATOM 1485 C CA . GLU A 1 186 ? 47.507 37.834 -35.504 1.00 62.78 186 GLU A CA 1
ATOM 1486 C C . GLU A 1 186 ? 46.413 38.912 -35.594 1.00 62.78 186 GLU A C 1
ATOM 1488 O O . GLU A 1 186 ? 46.639 40.026 -36.074 1.00 62.78 186 GLU A O 1
ATOM 1493 N N . VAL A 1 187 ? 45.198 38.564 -35.166 1.00 63.72 187 VAL A N 1
ATOM 1494 C CA . VAL A 1 187 ? 44.021 39.442 -35.229 1.00 63.72 187 VAL A CA 1
ATOM 1495 C C . VAL A 1 187 ? 43.893 40.207 -33.913 1.00 63.72 187 VAL A C 1
ATOM 1497 O O . VAL A 1 187 ? 43.889 39.607 -32.837 1.00 63.72 187 VAL A O 1
ATOM 1500 N N . ARG A 1 188 ? 43.771 41.540 -33.979 1.00 65.12 188 ARG A N 1
ATOM 1501 C CA . ARG A 1 188 ? 43.629 42.382 -32.779 1.00 65.12 188 ARG A CA 1
ATOM 1502 C C . ARG A 1 188 ? 42.263 42.147 -32.108 1.00 65.12 188 ARG A C 1
ATOM 1504 O O . ARG A 1 188 ? 41.273 41.990 -32.824 1.00 65.12 188 ARG A O 1
ATOM 1511 N N . PRO A 1 189 ? 42.159 42.203 -30.763 1.00 60.75 189 PRO A N 1
ATOM 1512 C CA . PRO A 1 189 ? 40.927 41.880 -30.024 1.00 60.75 189 PRO A CA 1
ATOM 1513 C C . PRO A 1 189 ? 39.684 42.673 -30.466 1.00 60.75 189 PRO A C 1
ATOM 1515 O O . PRO A 1 189 ? 38.562 42.183 -30.380 1.00 60.75 189 PRO A O 1
ATOM 1518 N N . GLU A 1 190 ? 39.888 43.882 -30.987 1.00 65.69 190 GLU A N 1
ATOM 1519 C CA . GLU A 1 190 ? 38.853 44.795 -31.494 1.00 65.69 190 GLU A CA 1
ATOM 1520 C C . GLU A 1 190 ? 38.158 44.296 -32.776 1.00 65.69 190 GLU A C 1
ATOM 1522 O O . GLU A 1 190 ? 37.076 44.766 -33.117 1.00 65.69 190 GLU A O 1
ATOM 1527 N N . GLN A 1 191 ? 38.762 43.339 -33.489 1.00 54.44 191 GLN A N 1
ATOM 1528 C CA . GLN A 1 191 ? 38.242 42.760 -34.734 1.00 54.44 191 GLN A CA 1
ATOM 1529 C C . GLN A 1 191 ? 37.476 41.446 -34.506 1.00 54.44 191 GLN A C 1
ATOM 1531 O O . GLN A 1 191 ? 37.083 40.780 -35.463 1.00 54.44 191 GLN A O 1
ATOM 1536 N N . THR A 1 192 ? 37.248 41.071 -33.244 1.00 54.78 192 THR A N 1
ATOM 1537 C CA . THR A 1 192 ? 36.461 39.889 -32.871 1.00 54.78 192 THR A CA 1
ATOM 1538 C C . THR A 1 192 ? 35.073 40.299 -32.382 1.00 54.78 192 THR A C 1
ATOM 1540 O O . THR A 1 192 ? 34.921 41.234 -31.599 1.00 54.78 192 THR A O 1
ATOM 1543 N N . THR A 1 193 ? 34.030 39.626 -32.872 1.00 55.16 193 THR A N 1
ATOM 1544 C CA . THR A 1 193 ? 32.646 39.876 -32.446 1.00 55.16 193 THR A CA 1
ATOM 1545 C C . THR A 1 193 ? 32.319 38.996 -31.243 1.00 55.16 193 THR A C 1
ATOM 1547 O O . THR A 1 193 ? 32.399 37.770 -31.329 1.00 55.16 193 THR A O 1
ATOM 1550 N N . TYR A 1 194 ? 31.933 39.603 -30.122 1.00 62.97 194 TYR A N 1
ATOM 1551 C CA . TYR A 1 194 ? 31.486 38.865 -28.942 1.00 62.97 194 TYR A CA 1
ATOM 1552 C C . TYR A 1 194 ? 30.007 38.496 -29.084 1.00 62.97 194 TYR A C 1
ATOM 1554 O O . TYR A 1 194 ? 29.172 39.348 -29.383 1.00 62.97 194 TYR A O 1
ATOM 1562 N N . ILE A 1 195 ? 29.679 37.224 -28.855 1.00 53.50 195 ILE A N 1
ATOM 1563 C CA . ILE A 1 195 ? 28.296 36.747 -28.777 1.00 53.50 195 ILE A CA 1
ATOM 1564 C C . ILE A 1 195 ? 27.959 36.577 -27.296 1.00 53.50 195 ILE A C 1
ATOM 1566 O O . ILE A 1 195 ? 28.477 35.671 -26.640 1.00 53.50 195 ILE A O 1
ATOM 1570 N N . GLU A 1 196 ? 27.092 37.433 -26.755 1.00 57.00 196 GLU A N 1
ATOM 1571 C CA . GLU A 1 196 ? 26.558 37.242 -25.405 1.00 57.00 196 GLU A CA 1
ATOM 1572 C C . GLU A 1 196 ? 25.597 36.050 -25.386 1.00 57.00 196 GLU A C 1
ATOM 1574 O O . GLU A 1 196 ? 24.577 36.015 -26.080 1.00 57.00 196 GLU A O 1
ATOM 1579 N N . LYS A 1 197 ? 25.920 35.040 -24.575 1.00 44.28 197 LYS A N 1
ATOM 1580 C CA . LYS A 1 197 ? 25.075 33.860 -24.404 1.00 44.28 197 LYS A CA 1
ATOM 1581 C C . LYS A 1 197 ? 24.156 34.063 -23.200 1.00 44.28 197 LYS A C 1
ATOM 1583 O O . LYS A 1 197 ? 24.528 33.771 -22.069 1.00 44.28 197 LYS A O 1
ATOM 1588 N N . GLY A 1 198 ? 22.950 34.555 -23.477 1.00 58.88 198 GLY A N 1
ATOM 1589 C CA . GLY A 1 198 ? 21.897 34.798 -22.488 1.00 58.88 198 GLY A CA 1
ATOM 1590 C C . GLY A 1 198 ? 21.261 36.166 -22.699 1.00 58.88 198 GLY A C 1
ATOM 1591 O O . GLY A 1 198 ? 21.605 37.116 -22.010 1.00 58.88 198 GLY A O 1
ATOM 1592 N N . GLY A 1 199 ? 20.368 36.276 -23.685 1.00 48.94 199 GLY A N 1
ATOM 1593 C CA . GLY A 1 199 ? 19.721 37.543 -24.020 1.00 48.94 199 GLY A CA 1
ATOM 1594 C C . GLY A 1 199 ? 18.889 38.098 -22.862 1.00 48.94 199 GLY A C 1
ATOM 1595 O O . GLY A 1 199 ? 18.047 37.397 -22.300 1.00 48.94 199 GLY A O 1
ATOM 1596 N N . ASN A 1 200 ? 19.101 39.372 -22.534 1.00 54.56 200 ASN A N 1
ATOM 1597 C CA . ASN A 1 200 ? 18.192 40.155 -21.703 1.00 54.56 200 ASN A CA 1
ATOM 1598 C C . ASN A 1 200 ? 17.002 40.608 -22.581 1.00 54.56 200 ASN A C 1
ATOM 1600 O O . ASN A 1 200 ? 17.224 41.318 -23.563 1.00 54.56 200 ASN A O 1
ATOM 1604 N N . PRO A 1 201 ? 15.750 40.217 -22.285 1.00 57.47 201 PRO A N 1
ATOM 1605 C CA . PRO A 1 201 ? 14.621 40.356 -23.212 1.00 57.47 201 PRO A CA 1
ATOM 1606 C C . PRO A 1 201 ? 14.066 41.784 -23.391 1.00 57.47 201 PRO A C 1
ATOM 1608 O O . PRO A 1 201 ? 12.959 41.933 -23.893 1.00 57.47 201 PRO A O 1
ATOM 1611 N N . ASN A 1 202 ? 14.789 42.844 -23.013 1.00 52.06 202 ASN A N 1
ATOM 1612 C CA . ASN A 1 202 ? 14.217 44.197 -22.930 1.00 52.06 202 ASN A CA 1
ATOM 1613 C C . ASN A 1 202 ? 14.857 45.280 -23.808 1.00 52.06 202 ASN A C 1
ATOM 1615 O O . ASN A 1 202 ? 14.637 46.467 -23.569 1.00 52.06 202 ASN A O 1
ATOM 1619 N N . THR A 1 203 ? 15.583 44.925 -24.866 1.00 48.53 203 THR A N 1
ATOM 1620 C CA . THR A 1 203 ? 16.094 45.936 -25.808 1.00 48.53 203 THR A CA 1
ATOM 1621 C C . THR A 1 203 ? 15.861 45.564 -27.266 1.00 48.53 203 THR A C 1
ATOM 1623 O O . THR A 1 203 ? 16.798 45.443 -28.045 1.00 48.53 203 THR A O 1
ATOM 1626 N N . GLU A 1 204 ? 14.593 45.483 -27.670 1.00 49.75 204 GLU A N 1
ATOM 1627 C CA . GLU A 1 204 ? 14.223 45.923 -29.016 1.00 49.75 204 GLU A CA 1
ATOM 1628 C C . GLU A 1 204 ? 13.995 47.437 -28.981 1.00 49.75 204 GLU A C 1
ATOM 1630 O O . GLU A 1 204 ? 12.929 47.937 -28.618 1.00 49.75 204 GLU A O 1
ATOM 1635 N N . LYS A 1 205 ? 15.010 48.197 -29.388 1.00 44.00 205 LYS A N 1
ATOM 1636 C CA . LYS A 1 205 ? 14.773 49.508 -29.986 1.00 44.00 205 LYS A CA 1
ATOM 1637 C C . LYS A 1 205 ? 15.300 49.484 -31.408 1.00 44.00 205 LYS A C 1
ATOM 1639 O O . LYS A 1 205 ? 16.500 49.549 -31.643 1.00 44.00 205 LYS A O 1
ATOM 1644 N N . ARG A 1 206 ? 14.327 49.386 -32.321 1.00 44.78 206 ARG A N 1
ATOM 1645 C CA . ARG A 1 206 ? 14.337 49.923 -33.685 1.00 44.78 206 ARG A CA 1
ATOM 1646 C C . ARG A 1 206 ? 15.401 51.000 -33.870 1.00 44.78 206 ARG A C 1
ATOM 1648 O O . ARG A 1 206 ? 15.413 51.951 -33.095 1.00 44.78 206 ARG A O 1
ATOM 1655 N N . ASN A 1 207 ? 16.107 50.947 -34.993 1.00 38.81 207 ASN A N 1
ATOM 1656 C CA . ASN A 1 207 ? 16.235 52.121 -35.844 1.00 38.81 207 ASN A CA 1
ATOM 1657 C C . ASN A 1 207 ? 16.372 51.717 -37.316 1.00 38.81 207 ASN A C 1
ATOM 1659 O O . ASN A 1 207 ? 16.794 50.608 -37.628 1.00 38.81 207 ASN A O 1
ATOM 1663 N N . LYS A 1 208 ? 15.864 52.636 -38.140 1.00 38.97 208 LYS A N 1
ATOM 1664 C CA . LYS A 1 208 ? 15.767 52.639 -39.600 1.00 38.97 208 LYS A CA 1
ATOM 1665 C C . LYS A 1 208 ? 17.110 52.466 -40.295 1.00 38.97 208 LYS A C 1
ATOM 1667 O O . LYS A 1 208 ? 18.113 52.940 -39.721 1.00 38.97 208 LYS A O 1
#

Organism: NCBI:txid279359

Sequence (208 aa):
MRKEDSIEIIGEKSKDLLSNQIAAFDSNYGKAGTFISISSLFTPLAFTIYDKFNYNIITTIIFFIPICLNLFGLFFLLKVLIPKKLSFGFGFQEFDKLIKDSYENVKLFEIGSNKTAFEVNSELLNKQNKNLRKGLRLIFSSAISLALIFLIQTININSNKMADKNQDSENQSNQNDSDTGREIPEVRPEQTTYIEKGGNPNTEKRNK